Protein AF-A0A7S3DQT7-F1 (afdb_monomer_lite)

Secondary structure (DSSP, 8-state):
-HHHHHHHHHHHHHHHHHHHHHHHHHHHHHHHHHHHHHHHHHHHHHHHHHHHHHHHHHHHHHHHHHHHHSHHHHHHHHH-----SS--SS---HHHHHHHHHHHHHHHHHHHHHHHHHHHHHHHHHHHHHHHHHHHHHHHHHHHHHHHHHHHHHHHHHHHHHHHHHHHHHHHHHHHHHHHHHHHHHHHHHHHHHHHHHHHHHHHHHHHHHHHHHHHHHHHHHHHHHHHHHHHHT--HHHHHHHHHHHHHHHHHHHHHHHHHHHHHHHHHHHHHHHHHHHHHHHHHHHHHHHHHHHHHHHHHTTSSTTTHHHHHHHHHHHHHHHHHTT--

Foldseek 3Di:
DVVLVVVLVVLVVVLVVLVVVLVVLVVVLVVLVVQLVVLVVLLVVLVVQLVVLVVVLVVLVVVLVVLVPDPQNVCCVVVVDLPPDDDPPDDHGSVVVNVVSVVVNVVSVVSSVVSVVSSVVSVVSSVVSVVVSVVSVVVSVVSVVVSVVSVVVSVVSVVVVVVVVVVVVVVVVVVVVVVVVVVVVVVVVVVVVVVVVVVVVVVVVVVVVVVVVVVVVVVVVVVVVVVVVVVVVVPPVVVVVVVVVVVVVVVVVVVVVVVVVVVVVVVVVVVVVVVVVVVVVVVVVVVVVVVVVVVVVVVVVVVPPCVVVVVVVVVVVVVVVVVVVVPPD

Sequence (329 aa):
AAKAQANATKDRARSDEETKKEEELEQKVTSLVTKCKEASRQVKEGRQRVEKLAQGLDRAIEQIRLIESSSNYRNEVSSGTIPSGSGSKHGGSFVDKRATKVAEREALAEKLRQASADLKRAEEDKMRYQNSFEELNQVLRLQTELSSKMRKVADRSAHVAEELAEHAEEEREAADLRKTARQRAEANVQNRGTHKESLQTQFQESKRAVSEATALAEKSRKRANELEDELEQAKDFTRLTQIVEEREWGRKEAQSYYDYALAEKKQKDSKMLRQKALVDASDEVRDATSKKSSVDLNRIQRKKIPHQDAIDTYNDAVVESRRADEAKL

pLDDT: mean 83.46, std 15.58, range [39.78, 97.44]

Radius of gyration: 97.4 Å; chains: 1; bounding box: 135×35×302 Å

Structure (mmCIF, N/CA/C/O backbone):
data_AF-A0A7S3DQT7-F1
#
_entry.id   AF-A0A7S3DQT7-F1
#
loop_
_atom_site.group_PDB
_atom_site.id
_atom_site.type_symbol
_atom_site.label_atom_id
_atom_site.label_alt_id
_atom_site.label_comp_id
_atom_site.label_asym_id
_atom_site.label_entity_id
_atom_site.label_seq_id
_atom_site.pdbx_PDB_ins_code
_atom_site.Cartn_x
_atom_site.Cartn_y
_atom_site.Cartn_z
_atom_site.occupancy
_atom_site.B_iso_or_equiv
_atom_site.auth_seq_id
_atom_site.auth_comp_id
_atom_site.auth_asym_id
_atom_site.auth_atom_id
_atom_site.pdbx_PDB_model_num
ATOM 1 N N . ALA A 1 1 ? -15.464 -9.469 13.352 1.00 87.69 1 ALA A N 1
ATOM 2 C CA . ALA A 1 1 ? -14.017 -9.542 13.632 1.00 87.69 1 ALA A CA 1
ATOM 3 C C . ALA A 1 1 ? -13.257 -10.584 12.786 1.00 87.69 1 ALA A C 1
ATOM 5 O O . ALA A 1 1 ? -12.887 -10.273 11.662 1.00 87.69 1 ALA A O 1
ATOM 6 N N . ALA A 1 2 ? -13.049 -11.827 13.252 1.00 91.94 2 ALA A N 1
ATOM 7 C CA . ALA A 1 2 ? -12.005 -12.728 12.717 1.00 91.94 2 ALA A CA 1
ATOM 8 C C . ALA A 1 2 ? -12.058 -13.011 11.200 1.00 91.94 2 ALA A C 1
ATOM 10 O O . ALA A 1 2 ? -11.034 -12.977 10.522 1.00 91.94 2 ALA A O 1
ATOM 11 N N . LYS A 1 3 ? -13.251 -13.249 10.636 1.00 93.94 3 LYS A N 1
ATOM 12 C CA . LYS A 1 3 ? -13.410 -13.458 9.184 1.00 93.94 3 LYS A CA 1
ATOM 13 C C . LYS A 1 3 ? -13.055 -12.205 8.371 1.00 93.94 3 LYS A C 1
ATOM 15 O O . LYS A 1 3 ? -12.463 -12.331 7.305 1.00 93.94 3 LYS A O 1
ATOM 20 N N . ALA A 1 4 ? -13.402 -11.017 8.869 1.00 93.44 4 ALA A N 1
ATOM 21 C CA . ALA A 1 4 ? -13.073 -9.752 8.215 1.00 93.44 4 ALA A CA 1
ATOM 22 C C . ALA A 1 4 ? -11.560 -9.503 8.242 1.00 93.44 4 ALA A C 1
ATOM 24 O O . ALA A 1 4 ? -10.976 -9.199 7.209 1.00 93.44 4 ALA A O 1
ATOM 25 N N . GLN A 1 5 ? -10.908 -9.774 9.375 1.00 95.19 5 GLN A N 1
ATOM 26 C CA . GLN A 1 5 ? -9.452 -9.690 9.494 1.00 95.19 5 GLN A CA 1
ATOM 27 C C . GLN A 1 5 ? -8.730 -10.662 8.549 1.00 95.19 5 GLN A C 1
ATOM 29 O O . GLN A 1 5 ? -7.774 -10.280 7.883 1.00 95.19 5 GLN A O 1
ATOM 34 N N . ALA A 1 6 ? -9.221 -11.898 8.416 1.00 96.31 6 ALA A N 1
ATOM 35 C CA . ALA A 1 6 ? -8.676 -12.865 7.461 1.00 96.31 6 ALA A CA 1
ATOM 36 C C . ALA A 1 6 ? -8.866 -12.448 5.988 1.00 96.31 6 ALA A C 1
ATOM 38 O O . ALA A 1 6 ? -8.085 -12.851 5.128 1.00 96.31 6 ALA A O 1
ATOM 39 N N . ASN A 1 7 ? -9.905 -11.670 5.674 1.00 95.75 7 ASN A N 1
ATOM 40 C CA . ASN A 1 7 ? -10.080 -11.097 4.340 1.00 95.75 7 ASN A CA 1
ATOM 41 C C . ASN A 1 7 ? -9.135 -9.910 4.123 1.00 95.75 7 ASN A C 1
ATOM 43 O O . ASN A 1 7 ? -8.472 -9.861 3.094 1.00 95.75 7 ASN A O 1
ATOM 47 N N . ALA A 1 8 ? -8.997 -9.024 5.113 1.00 96.00 8 ALA A N 1
ATOM 48 C CA . ALA A 1 8 ? -8.070 -7.897 5.059 1.00 96.00 8 ALA A CA 1
ATOM 49 C C . ALA A 1 8 ? -6.621 -8.347 4.829 1.00 96.00 8 ALA A C 1
ATOM 51 O O . ALA A 1 8 ? -5.920 -7.778 3.997 1.00 96.00 8 ALA A O 1
ATOM 52 N N . THR A 1 9 ? -6.176 -9.415 5.499 1.00 96.62 9 THR A N 1
ATOM 53 C CA . THR A 1 9 ? -4.828 -9.966 5.287 1.00 96.62 9 THR A CA 1
ATOM 54 C C . THR A 1 9 ? -4.644 -10.549 3.886 1.00 96.62 9 THR A C 1
ATOM 56 O O . THR A 1 9 ? -3.593 -10.348 3.281 1.00 96.62 9 THR A O 1
ATOM 59 N N . LYS A 1 10 ? -5.661 -11.225 3.336 1.00 97.31 10 LYS A N 1
ATOM 60 C CA . LYS A 1 10 ? -5.634 -11.729 1.952 1.00 97.31 10 LYS A CA 1
ATOM 61 C C . LYS A 1 10 ? -5.601 -10.601 0.927 1.00 97.31 10 LYS A C 1
ATOM 63 O O . LYS A 1 10 ? -4.829 -10.680 -0.024 1.00 97.31 10 LYS A O 1
ATOM 68 N N . ASP A 1 11 ? -6.419 -9.570 1.107 1.00 96.69 11 ASP A N 1
ATOM 69 C CA . ASP A 1 11 ? -6.457 -8.426 0.193 1.00 96.69 11 ASP A CA 1
ATOM 70 C C . ASP A 1 11 ? -5.152 -7.629 0.249 1.00 96.69 11 ASP A C 1
ATOM 72 O O . ASP A 1 11 ? -4.639 -7.224 -0.792 1.00 96.69 11 ASP A O 1
ATOM 76 N N . ARG A 1 12 ? -4.552 -7.496 1.438 1.00 96.12 12 ARG A N 1
ATOM 77 C CA . ARG A 1 12 ? -3.218 -6.909 1.605 1.00 96.12 12 ARG A CA 1
ATOM 78 C C . ARG A 1 12 ? -2.145 -7.713 0.874 1.00 96.12 12 ARG A C 1
ATOM 80 O O . ARG A 1 12 ? -1.405 -7.139 0.088 1.00 96.12 12 ARG A O 1
ATOM 87 N N . ALA A 1 13 ? -2.122 -9.035 1.047 1.00 97.44 13 ALA A N 1
ATOM 88 C CA . ALA A 1 13 ? -1.176 -9.897 0.338 1.00 97.44 13 ALA A CA 1
ATOM 89 C C . ALA A 1 13 ? -1.315 -9.775 -1.191 1.00 97.44 13 ALA A C 1
ATOM 91 O O . ALA A 1 13 ? -0.314 -9.649 -1.890 1.00 97.44 13 ALA A O 1
ATOM 92 N N . ARG A 1 14 ? -2.550 -9.728 -1.712 1.00 96.12 14 ARG A N 1
ATOM 93 C CA . ARG A 1 14 ? -2.802 -9.483 -3.143 1.00 96.12 14 ARG A CA 1
ATOM 94 C C . ARG A 1 14 ? -2.320 -8.105 -3.588 1.00 96.12 14 ARG A C 1
ATOM 96 O O . ARG A 1 14 ? -1.708 -7.990 -4.642 1.00 96.12 14 ARG A O 1
ATOM 103 N N . SER A 1 15 ? -2.583 -7.063 -2.802 1.00 97.19 15 SER A N 1
ATOM 104 C CA . SER A 1 15 ? -2.094 -5.709 -3.082 1.00 97.19 15 SER A CA 1
ATOM 105 C C . SER A 1 15 ? -0.564 -5.663 -3.157 1.00 97.19 15 SER A C 1
ATOM 107 O O . SER A 1 15 ? -0.010 -5.035 -4.061 1.00 97.19 15 SER A O 1
ATOM 109 N N . ASP A 1 16 ? 0.120 -6.355 -2.248 1.00 96.62 16 ASP A N 1
ATOM 110 C CA . ASP A 1 16 ? 1.581 -6.442 -2.231 1.00 96.62 16 ASP A CA 1
ATOM 111 C C . ASP A 1 16 ? 2.113 -7.218 -3.448 1.00 96.62 16 ASP A C 1
ATOM 113 O O . ASP A 1 16 ? 3.102 -6.815 -4.057 1.00 96.62 16 ASP A O 1
ATOM 117 N N . GLU A 1 17 ? 1.449 -8.307 -3.849 1.00 97.38 17 GLU A N 1
ATOM 118 C CA . GLU A 1 17 ? 1.781 -9.053 -5.072 1.00 97.38 17 GLU A CA 1
ATOM 119 C C . GLU A 1 17 ? 1.631 -8.198 -6.337 1.00 97.38 17 GLU A C 1
ATOM 121 O O . GLU A 1 17 ? 2.527 -8.195 -7.182 1.00 97.38 17 GLU A O 1
ATOM 126 N N . GLU A 1 18 ? 0.533 -7.451 -6.475 1.00 96.69 18 GLU A N 1
ATOM 127 C CA . GLU A 1 18 ? 0.337 -6.565 -7.630 1.00 96.69 18 GLU A CA 1
ATOM 128 C C . GLU A 1 18 ? 1.341 -5.402 -7.644 1.00 96.69 18 GLU A C 1
ATOM 130 O O . GLU A 1 18 ? 1.832 -5.029 -8.711 1.00 96.69 18 GLU A O 1
ATOM 135 N N . THR A 1 19 ? 1.718 -4.885 -6.469 1.00 95.00 19 THR A N 1
ATOM 136 C CA . THR A 1 19 ? 2.756 -3.848 -6.339 1.00 95.00 19 THR A CA 1
ATOM 137 C C . THR A 1 19 ? 4.131 -4.381 -6.756 1.00 95.00 19 THR A C 1
ATOM 139 O O . THR A 1 19 ? 4.848 -3.713 -7.493 1.00 95.00 19 THR A O 1
ATOM 142 N N . LYS A 1 20 ? 4.483 -5.624 -6.406 1.00 97.00 20 LYS A N 1
ATOM 143 C CA . LYS A 1 20 ? 5.731 -6.249 -6.889 1.00 97.00 20 LYS A CA 1
ATOM 144 C C . LYS A 1 20 ? 5.762 -6.394 -8.412 1.00 97.00 20 LYS A C 1
ATOM 146 O O . LYS A 1 20 ? 6.783 -6.124 -9.036 1.00 97.00 20 LYS A O 1
ATOM 151 N N . LYS A 1 21 ? 4.643 -6.789 -9.031 1.00 97.06 21 LYS A N 1
ATOM 152 C CA . LYS A 1 21 ? 4.542 -6.867 -10.501 1.00 97.06 21 LYS A CA 1
ATOM 153 C C . LYS A 1 21 ? 4.715 -5.496 -11.157 1.00 97.06 21 LYS A C 1
ATOM 155 O O . LYS A 1 21 ? 5.334 -5.405 -12.215 1.00 97.06 21 LYS A O 1
ATOM 160 N N . GLU A 1 22 ? 4.169 -4.446 -10.541 1.00 96.50 22 GLU A N 1
ATOM 161 C CA . GLU A 1 22 ? 4.367 -3.056 -10.964 1.00 96.50 22 GLU A CA 1
ATOM 162 C C . GLU A 1 22 ? 5.859 -2.688 -10.938 1.00 96.50 22 GLU A C 1
ATOM 164 O O . GLU A 1 22 ? 6.403 -2.310 -11.974 1.00 96.50 22 GLU A O 1
ATOM 169 N N . GLU A 1 23 ? 6.551 -2.920 -9.820 1.00 96.75 23 GLU A N 1
ATOM 170 C CA . GLU A 1 23 ? 7.989 -2.645 -9.669 1.00 96.75 23 GLU A CA 1
ATOM 171 C C . GLU A 1 23 ? 8.853 -3.400 -10.697 1.00 96.75 23 GLU A C 1
ATOM 173 O O . GLU A 1 23 ? 9.768 -2.835 -11.304 1.00 96.75 23 GLU A O 1
ATOM 178 N N . GLU A 1 24 ? 8.560 -4.679 -10.950 1.00 97.12 24 GLU A N 1
ATOM 179 C CA . GLU A 1 24 ? 9.266 -5.467 -11.967 1.00 97.12 24 GLU A CA 1
ATOM 180 C C . GLU A 1 24 ? 9.081 -4.898 -13.384 1.00 97.12 24 GLU A C 1
ATOM 182 O O . GLU A 1 24 ? 10.016 -4.907 -14.197 1.00 97.12 24 GLU A O 1
ATOM 187 N N . LEU A 1 25 ? 7.878 -4.416 -13.710 1.00 96.62 25 LEU A N 1
ATOM 188 C CA . LEU A 1 25 ? 7.598 -3.773 -14.994 1.00 96.62 25 LEU A CA 1
ATOM 189 C C . LEU A 1 25 ? 8.297 -2.416 -15.102 1.00 96.62 25 LEU A C 1
ATOM 191 O O . LEU A 1 25 ? 8.886 -2.133 -16.147 1.00 96.62 25 LEU A O 1
ATOM 195 N N . GLU A 1 26 ? 8.313 -1.613 -14.039 1.00 96.31 26 GLU A N 1
ATOM 196 C CA . GLU A 1 26 ? 9.038 -0.337 -13.997 1.00 96.31 26 GLU A CA 1
ATOM 197 C C . GLU A 1 26 ? 10.535 -0.522 -14.262 1.00 96.31 26 GLU A C 1
ATOM 199 O O . GLU A 1 26 ? 11.130 0.219 -15.054 1.00 96.31 26 GLU A O 1
ATOM 204 N N . GLN A 1 27 ? 11.150 -1.549 -13.668 1.00 97.31 27 GLN A N 1
ATOM 205 C CA . GLN A 1 27 ? 12.555 -1.882 -13.914 1.00 97.31 27 GLN A CA 1
ATOM 206 C C . GLN A 1 27 ? 12.803 -2.257 -15.381 1.00 97.31 27 GLN A C 1
ATOM 208 O O . GLN A 1 27 ? 13.766 -1.780 -15.995 1.00 97.31 27 GLN A O 1
ATOM 213 N N . LYS A 1 28 ? 11.921 -3.070 -15.980 1.00 96.62 28 LYS A N 1
ATOM 214 C CA . LYS A 1 28 ? 12.009 -3.453 -17.401 1.00 96.62 28 LYS A CA 1
ATOM 215 C C . LYS A 1 28 ? 11.859 -2.244 -18.323 1.00 96.62 28 LYS A C 1
ATOM 217 O O . LYS A 1 28 ? 12.666 -2.075 -19.238 1.00 96.62 28 LYS A O 1
ATOM 222 N N . VAL A 1 29 ? 10.876 -1.382 -18.064 1.00 96.81 29 VAL A N 1
ATOM 223 C CA . VAL A 1 29 ? 10.649 -0.143 -18.822 1.00 96.81 29 VAL A CA 1
ATOM 224 C C . VAL A 1 29 ? 11.863 0.779 -18.710 1.00 96.81 29 VAL A C 1
ATOM 226 O O . VAL A 1 29 ? 12.368 1.258 -19.725 1.00 96.81 29 VAL A O 1
ATOM 229 N N . THR A 1 30 ? 12.409 0.951 -17.506 1.00 96.00 30 THR A N 1
ATOM 230 C CA . THR A 1 30 ? 13.613 1.762 -17.270 1.00 96.00 30 THR A CA 1
ATOM 231 C C . THR A 1 30 ? 14.818 1.219 -18.043 1.00 96.00 30 THR A C 1
ATOM 233 O O . THR A 1 30 ? 15.527 1.987 -18.696 1.00 96.00 30 THR A O 1
ATOM 236 N N . SER A 1 31 ? 15.015 -0.104 -18.053 1.00 97.19 31 SER A N 1
ATOM 237 C CA . SER A 1 31 ? 16.065 -0.761 -18.844 1.00 97.19 31 SER A CA 1
ATOM 238 C C . SER A 1 31 ? 15.889 -0.560 -20.355 1.00 97.19 31 SER A C 1
ATOM 240 O O . SER A 1 31 ? 16.865 -0.399 -21.086 1.00 97.19 31 SER A O 1
ATOM 242 N N . LEU A 1 32 ? 14.654 -0.542 -20.859 1.00 96.19 32 LEU A N 1
ATOM 243 C CA . LEU A 1 32 ? 14.401 -0.265 -22.275 1.00 96.19 32 LEU A CA 1
ATOM 244 C C . LEU A 1 32 ? 14.648 1.198 -22.635 1.00 96.19 32 LEU A C 1
ATOM 246 O O . LEU A 1 32 ? 15.195 1.476 -23.702 1.00 96.19 32 LEU A O 1
ATOM 250 N N . VAL A 1 33 ? 14.322 2.134 -21.741 1.00 95.81 33 VAL A N 1
ATOM 251 C CA . VAL A 1 33 ? 14.631 3.557 -21.935 1.00 95.81 33 VAL A CA 1
ATOM 252 C C . VAL A 1 33 ? 16.138 3.778 -22.042 1.00 95.81 33 VAL A C 1
ATOM 254 O O . VAL A 1 33 ? 16.578 4.525 -22.919 1.00 95.81 33 VAL A O 1
ATOM 257 N N . THR A 1 34 ? 16.946 3.138 -21.190 1.00 97.00 34 THR A N 1
ATOM 258 C CA . THR A 1 34 ? 18.410 3.266 -21.266 1.00 97.00 34 THR A CA 1
ATOM 259 C C . THR A 1 34 ? 18.951 2.689 -22.573 1.00 97.00 34 THR A C 1
ATOM 261 O O . THR A 1 34 ? 19.668 3.393 -23.284 1.00 97.00 34 THR A O 1
ATOM 264 N N . LYS A 1 35 ? 18.512 1.487 -22.970 1.00 95.94 35 LYS A N 1
ATOM 265 C CA . LYS A 1 35 ? 18.884 0.871 -24.258 1.00 95.94 35 LYS A CA 1
ATOM 266 C C . LYS A 1 35 ? 18.473 1.718 -25.463 1.00 95.94 35 LYS A C 1
ATOM 268 O O . LYS A 1 35 ? 19.251 1.890 -26.396 1.00 95.94 35 LYS A O 1
ATOM 273 N N . CYS A 1 36 ? 17.280 2.309 -25.439 1.00 95.06 36 CYS A N 1
ATOM 274 C CA . CYS A 1 36 ? 16.801 3.192 -26.502 1.00 95.06 36 CYS A CA 1
ATOM 275 C C . CYS A 1 36 ? 17.643 4.478 -26.607 1.00 95.06 36 CYS A C 1
ATOM 277 O O . CYS A 1 36 ? 17.960 4.930 -27.714 1.00 95.06 36 CYS A O 1
ATOM 279 N N . LYS A 1 37 ? 18.062 5.054 -25.470 1.00 95.88 37 LYS A N 1
ATOM 280 C CA . LYS A 1 37 ? 18.987 6.201 -25.438 1.00 95.88 37 LYS A CA 1
ATOM 281 C C . LYS A 1 37 ? 20.358 5.835 -26.008 1.00 95.88 37 LYS A C 1
ATOM 283 O O . LYS A 1 37 ? 20.900 6.597 -26.808 1.00 95.88 37 LYS A O 1
ATOM 288 N N . GLU A 1 38 ? 20.895 4.676 -25.639 1.00 95.75 38 GLU A N 1
ATOM 289 C CA . GLU A 1 38 ? 22.170 4.169 -26.159 1.00 95.75 38 GLU A CA 1
ATOM 290 C C . GLU A 1 38 ? 22.112 3.919 -27.670 1.00 95.75 38 GLU A C 1
ATOM 292 O O . GLU A 1 38 ? 22.953 4.443 -28.402 1.00 95.75 38 GLU A O 1
ATOM 297 N N . ALA A 1 39 ? 21.081 3.221 -28.157 1.00 95.75 39 ALA A N 1
ATOM 298 C CA . ALA A 1 39 ? 20.864 2.990 -29.585 1.00 95.75 39 ALA A CA 1
ATOM 299 C C . ALA A 1 39 ? 20.686 4.313 -30.349 1.00 95.75 39 ALA A C 1
ATOM 301 O O . ALA A 1 39 ? 21.274 4.518 -31.407 1.00 95.75 39 ALA A O 1
ATOM 302 N N . SER A 1 40 ? 19.958 5.281 -29.781 1.00 96.06 40 SER A N 1
ATOM 303 C CA . SER A 1 40 ? 19.820 6.620 -30.373 1.00 96.06 40 SER A CA 1
ATOM 304 C C . SER A 1 40 ? 21.158 7.359 -30.481 1.00 96.06 40 SER A C 1
ATOM 306 O O . SER A 1 40 ? 21.398 8.049 -31.476 1.00 96.06 40 SER A O 1
ATOM 308 N N . ARG A 1 41 ? 22.050 7.205 -29.491 1.00 96.88 41 ARG A N 1
ATOM 309 C CA . ARG A 1 41 ? 23.416 7.744 -29.554 1.00 96.88 41 ARG A CA 1
ATOM 310 C C . ARG A 1 41 ? 24.221 7.061 -30.661 1.00 96.88 41 ARG A C 1
ATOM 312 O O . ARG A 1 41 ? 24.821 7.764 -31.470 1.00 96.88 41 ARG A O 1
ATOM 319 N N . GLN A 1 42 ? 24.171 5.731 -30.745 1.00 96.00 42 GLN A N 1
ATOM 320 C CA . GLN A 1 42 ? 24.854 4.959 -31.789 1.00 96.00 42 GLN A CA 1
ATOM 321 C C . GLN A 1 42 ? 24.372 5.329 -33.197 1.00 96.00 42 GLN A C 1
ATOM 323 O O . GLN A 1 42 ? 25.196 5.508 -34.087 1.00 96.00 42 GLN A O 1
ATOM 328 N N . VAL A 1 43 ? 23.067 5.536 -33.401 1.00 97.31 43 VAL A N 1
ATOM 329 C CA . VAL A 1 43 ? 22.521 6.021 -34.680 1.00 97.31 43 VAL A CA 1
ATOM 330 C C . VAL A 1 43 ? 23.089 7.398 -35.031 1.00 97.31 43 VAL A C 1
ATOM 332 O O . VAL A 1 43 ? 23.496 7.629 -36.168 1.00 97.31 43 VAL A O 1
ATOM 335 N N . LYS A 1 44 ? 23.160 8.324 -34.067 1.00 97.38 44 LYS A N 1
ATOM 336 C CA . LYS A 1 44 ? 23.720 9.665 -34.299 1.00 97.38 44 LYS A CA 1
ATOM 337 C C . LYS A 1 44 ? 25.204 9.605 -34.676 1.00 97.38 44 LYS A C 1
ATOM 339 O O . LYS A 1 44 ? 25.610 10.241 -35.646 1.00 97.38 44 LYS A O 1
ATOM 344 N N . GLU A 1 45 ? 25.996 8.837 -33.934 1.00 96.12 45 GLU A N 1
ATOM 345 C CA . GLU A 1 45 ? 27.426 8.633 -34.201 1.00 96.12 45 GLU A CA 1
ATOM 346 C C . GLU A 1 45 ? 27.655 7.916 -35.541 1.00 96.12 45 GLU A C 1
ATOM 348 O O . GLU A 1 45 ? 28.507 8.328 -36.331 1.00 96.12 45 GLU A O 1
ATOM 353 N N . GLY A 1 46 ? 26.846 6.897 -35.841 1.00 96.38 46 GLY A N 1
ATOM 354 C CA . GLY A 1 46 ? 26.861 6.153 -37.098 1.00 96.38 46 GLY A CA 1
ATOM 355 C C . GLY A 1 46 ? 26.565 7.044 -38.302 1.00 96.38 46 GLY A C 1
ATOM 356 O O . GLY A 1 46 ? 27.336 7.039 -39.258 1.00 96.38 46 GLY A O 1
ATOM 357 N N . ARG A 1 47 ? 25.525 7.888 -38.230 1.00 97.00 47 ARG A N 1
ATOM 358 C CA . ARG A 1 47 ? 25.194 8.866 -39.285 1.00 97.00 47 ARG A CA 1
ATOM 359 C C . ARG A 1 47 ? 26.345 9.828 -39.552 1.00 97.00 47 ARG A C 1
ATOM 361 O O . ARG A 1 47 ? 26.747 9.986 -40.699 1.00 97.00 47 ARG A O 1
ATOM 368 N N . GLN A 1 48 ? 26.932 10.401 -38.499 1.00 97.06 48 GLN A N 1
ATOM 369 C CA . GLN A 1 48 ? 28.090 11.293 -38.635 1.00 97.06 48 GLN A CA 1
ATOM 370 C C . GLN A 1 48 ? 29.307 10.581 -39.241 1.00 97.06 48 GLN A C 1
ATOM 372 O O . GLN A 1 48 ? 30.056 11.176 -40.014 1.00 97.06 48 GLN A O 1
ATOM 377 N N . ARG A 1 49 ? 29.535 9.310 -38.890 1.00 95.88 49 ARG A N 1
ATOM 378 C CA . ARG A 1 49 ? 30.637 8.510 -39.437 1.00 95.88 49 ARG A CA 1
ATOM 379 C C . ARG A 1 49 ? 30.426 8.191 -40.915 1.00 95.88 49 ARG A C 1
ATOM 381 O O . ARG A 1 49 ? 31.366 8.349 -41.690 1.00 95.88 49 ARG A O 1
ATOM 388 N N . VAL A 1 50 ? 29.220 7.771 -41.296 1.00 97.31 50 VAL A N 1
ATOM 389 C CA . VAL A 1 50 ? 28.832 7.512 -42.691 1.00 97.31 50 VAL A CA 1
ATOM 390 C C . VAL A 1 50 ? 28.982 8.783 -43.524 1.00 97.31 50 VAL A C 1
ATOM 392 O O . VAL A 1 50 ? 29.635 8.744 -44.560 1.00 97.31 50 VAL A O 1
ATOM 395 N N . GLU A 1 51 ? 28.485 9.922 -43.039 1.00 97.19 51 GLU A N 1
ATOM 396 C CA . GLU A 1 51 ? 28.604 11.214 -43.724 1.00 97.19 51 GLU A CA 1
ATOM 397 C C . GLU A 1 51 ? 30.071 11.625 -43.938 1.00 97.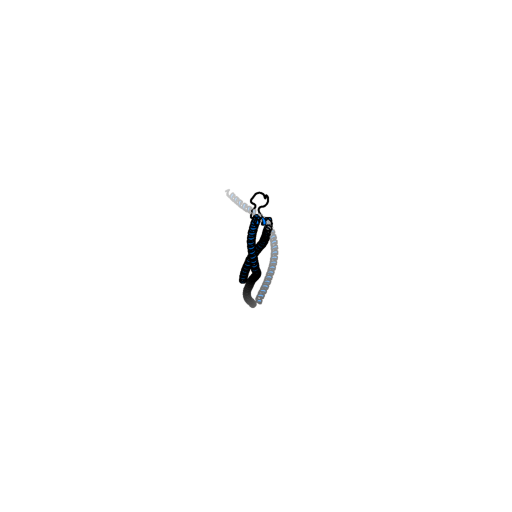19 51 GLU A C 1
ATOM 399 O O . GLU A 1 51 ? 30.465 11.973 -45.050 1.00 97.19 51 GLU A O 1
ATOM 404 N N . LYS A 1 52 ? 30.919 11.515 -42.904 1.00 96.81 52 LYS A N 1
ATOM 405 C CA . LYS A 1 52 ? 32.360 11.808 -43.019 1.00 96.81 52 LYS A CA 1
ATOM 406 C C . LYS A 1 52 ? 33.066 10.893 -44.021 1.00 96.81 52 LYS A C 1
ATOM 408 O O . LYS A 1 52 ? 33.923 11.361 -44.769 1.00 96.81 52 LYS A O 1
ATOM 413 N N . LEU A 1 53 ? 32.740 9.599 -44.023 1.00 96.19 53 LEU A N 1
ATOM 414 C CA . LEU A 1 53 ? 33.320 8.631 -44.956 1.00 96.19 53 LEU A CA 1
ATOM 415 C C . LEU A 1 53 ? 32.846 8.876 -46.392 1.00 96.19 53 LEU A C 1
ATOM 417 O O . LEU A 1 53 ? 33.669 8.805 -47.298 1.00 96.19 53 LEU A O 1
ATOM 421 N N . ALA A 1 54 ? 31.571 9.220 -46.589 1.00 96.31 54 ALA A N 1
ATOM 422 C CA . ALA A 1 54 ? 31.020 9.583 -47.892 1.00 96.31 54 ALA A CA 1
ATOM 423 C C . ALA A 1 54 ? 31.702 10.841 -48.453 1.00 96.31 54 ALA A C 1
ATOM 425 O O . ALA A 1 54 ? 32.243 10.801 -49.552 1.00 96.31 54 ALA A O 1
ATOM 426 N N . GLN A 1 55 ? 31.825 11.907 -47.653 1.00 96.81 55 GLN A N 1
ATOM 427 C CA . GLN A 1 55 ? 32.568 13.111 -48.051 1.00 96.81 55 GLN A CA 1
ATOM 428 C C . GLN A 1 55 ? 34.042 12.812 -48.373 1.00 96.81 55 GLN A C 1
ATOM 430 O O . GLN A 1 55 ? 34.614 13.401 -49.289 1.00 96.81 55 GLN A O 1
ATOM 435 N N . GLY A 1 56 ? 34.685 11.920 -47.611 1.00 95.44 56 GLY A N 1
ATOM 436 C CA . GLY A 1 56 ? 36.052 11.472 -47.887 1.00 95.44 56 GLY A CA 1
ATOM 437 C C . GLY A 1 56 ? 36.161 10.710 -49.209 1.00 95.44 56 GLY A C 1
ATOM 438 O O . GLY A 1 56 ? 37.091 10.950 -49.979 1.00 95.44 56 GLY A O 1
ATOM 439 N N . LEU A 1 57 ? 35.193 9.835 -49.488 1.00 95.94 57 LEU A N 1
ATOM 440 C CA . LEU A 1 57 ? 35.106 9.070 -50.727 1.00 95.94 57 LEU A CA 1
ATOM 441 C C . LEU A 1 57 ? 34.915 9.994 -51.937 1.00 95.94 57 LEU A C 1
ATOM 443 O O . LEU A 1 57 ? 35.660 9.866 -52.906 1.00 95.94 57 LEU A O 1
ATOM 447 N N . ASP A 1 58 ? 34.005 10.967 -51.849 1.00 96.12 58 ASP A N 1
ATOM 448 C CA . ASP A 1 58 ? 33.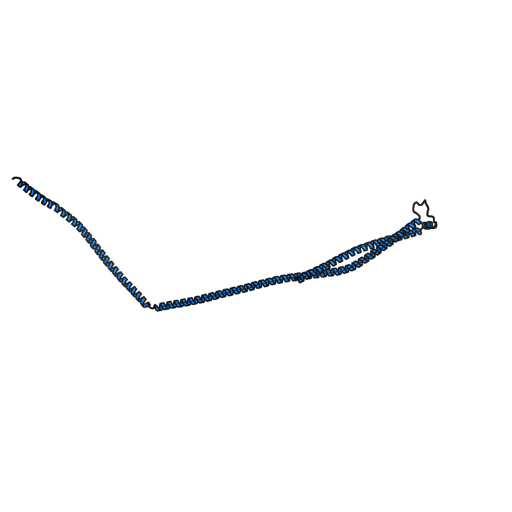764 11.956 -52.907 1.00 96.12 58 ASP A CA 1
ATOM 449 C C . ASP A 1 58 ? 35.023 12.782 -53.200 1.00 96.12 58 ASP A C 1
ATOM 451 O O . ASP A 1 58 ? 35.402 12.970 -54.356 1.00 96.12 58 ASP A O 1
ATOM 455 N N . ARG A 1 59 ? 35.751 13.209 -52.157 1.00 96.06 59 ARG A N 1
ATOM 456 C CA . ARG A 1 59 ? 37.040 13.907 -52.321 1.00 96.06 59 ARG A CA 1
ATOM 457 C C . ARG A 1 59 ? 38.090 13.033 -53.003 1.00 96.06 59 ARG A C 1
ATOM 459 O O . ARG A 1 59 ? 38.832 13.540 -53.841 1.00 96.06 59 ARG A O 1
ATOM 466 N N . ALA A 1 60 ? 38.178 11.749 -52.652 1.00 94.75 60 ALA A N 1
ATOM 467 C CA . ALA A 1 60 ? 39.107 10.822 -53.296 1.00 94.75 60 ALA A CA 1
ATOM 468 C C . ALA A 1 60 ? 38.745 10.607 -54.776 1.00 94.75 60 ALA A C 1
ATOM 470 O O . ALA A 1 60 ? 39.636 10.616 -55.623 1.00 94.75 60 ALA A O 1
ATOM 471 N N . ILE A 1 61 ? 37.452 10.488 -55.098 1.00 95.25 61 ILE A N 1
ATOM 472 C CA . ILE A 1 61 ? 36.948 10.389 -56.477 1.00 95.25 61 ILE A CA 1
ATOM 473 C C . ILE A 1 61 ? 37.311 11.643 -57.280 1.00 95.25 61 ILE A C 1
ATOM 475 O O . ILE A 1 61 ? 37.882 11.524 -58.365 1.00 95.25 61 ILE A O 1
ATOM 479 N N . GLU A 1 62 ? 37.060 12.837 -56.742 1.00 96.19 62 GLU A N 1
ATOM 480 C CA . GLU A 1 62 ? 37.412 14.089 -57.421 1.00 96.19 62 GLU A CA 1
ATOM 481 C C . GLU A 1 62 ? 38.929 14.249 -57.594 1.00 96.19 62 GLU A C 1
ATOM 483 O O . GLU A 1 62 ? 39.393 14.668 -58.651 1.00 96.19 62 GLU A O 1
ATOM 488 N N . GLN A 1 63 ? 39.741 13.844 -56.613 1.00 94.19 63 GLN A N 1
ATOM 489 C CA . GLN A 1 63 ? 41.201 13.849 -56.755 1.00 94.19 63 GLN A CA 1
ATOM 490 C C . GLN A 1 63 ? 41.690 12.880 -57.838 1.00 94.19 63 GLN A C 1
ATOM 492 O O . GLN A 1 63 ? 42.585 13.241 -58.603 1.00 94.19 63 GLN A O 1
ATOM 497 N N . ILE A 1 64 ? 41.102 11.682 -57.941 1.00 93.69 64 ILE A N 1
ATOM 498 C CA . ILE A 1 64 ? 41.386 10.743 -59.038 1.00 93.69 64 ILE A CA 1
ATOM 499 C C . ILE A 1 64 ? 41.046 11.401 -60.376 1.00 93.69 64 ILE A C 1
ATOM 501 O O . ILE A 1 64 ? 41.891 11.421 -61.268 1.00 93.69 64 ILE A O 1
ATOM 505 N N . ARG A 1 65 ? 39.860 12.008 -60.491 1.00 95.00 65 ARG A N 1
ATOM 506 C CA . ARG A 1 65 ? 39.409 12.696 -61.707 1.00 95.00 65 ARG A CA 1
ATOM 507 C C . ARG A 1 65 ? 40.339 13.847 -62.098 1.00 95.00 65 ARG A C 1
ATOM 509 O O . ARG A 1 65 ? 40.684 13.986 -63.270 1.00 95.00 65 ARG A O 1
ATOM 516 N N . LEU A 1 66 ? 40.782 14.653 -61.132 1.00 93.88 66 LEU A N 1
ATOM 517 C CA . LEU A 1 66 ? 41.745 15.734 -61.355 1.00 93.88 66 LEU A CA 1
ATOM 518 C C . LEU A 1 66 ? 43.089 15.193 -61.858 1.00 93.88 66 LEU A C 1
ATOM 520 O O . LEU A 1 66 ? 43.618 15.724 -62.835 1.00 93.88 66 LEU A O 1
ATOM 524 N N . ILE A 1 67 ? 43.606 14.113 -61.258 1.00 90.69 67 ILE A N 1
ATOM 525 C CA . ILE A 1 67 ? 44.835 13.448 -61.720 1.00 90.69 67 ILE A CA 1
ATOM 526 C C . ILE A 1 67 ? 44.650 12.935 -63.153 1.00 90.69 67 ILE A C 1
ATOM 528 O O . ILE A 1 67 ? 45.454 13.280 -64.016 1.00 90.69 67 ILE A O 1
ATOM 532 N N . GLU A 1 68 ? 43.574 12.197 -63.430 1.00 90.44 68 GLU A N 1
ATOM 533 C CA . GLU A 1 68 ? 43.265 11.625 -64.750 1.00 90.44 68 GLU A CA 1
ATOM 534 C C . GLU A 1 68 ? 43.084 12.696 -65.838 1.00 90.44 68 GLU A C 1
ATOM 536 O O . GLU A 1 68 ? 43.502 12.524 -66.985 1.00 90.44 68 GLU A O 1
ATOM 541 N N . SER A 1 69 ? 42.506 13.843 -65.475 1.00 90.12 69 SER A N 1
ATOM 542 C CA . SER A 1 69 ? 42.330 14.982 -66.377 1.00 90.12 69 SER A CA 1
ATOM 543 C C . SER A 1 69 ? 43.611 15.788 -66.614 1.00 90.12 69 SER A C 1
ATOM 545 O O . SER A 1 69 ? 43.661 16.549 -67.582 1.00 90.12 69 SER A O 1
ATOM 547 N N . SER A 1 70 ? 44.655 15.624 -65.798 1.00 91.25 70 SER A N 1
ATOM 548 C CA . SER A 1 70 ? 45.904 16.371 -65.958 1.00 91.25 70 SER A CA 1
ATOM 549 C C . SER A 1 70 ? 46.674 15.929 -67.208 1.00 91.25 70 SER A C 1
ATOM 551 O O . SER A 1 70 ? 46.733 14.745 -67.543 1.00 91.25 70 SER A O 1
ATOM 553 N N . SER A 1 71 ? 47.295 16.880 -67.909 1.00 84.44 71 SER A N 1
ATOM 554 C CA . SER A 1 71 ? 48.144 16.588 -69.074 1.00 84.44 71 SER A CA 1
ATOM 555 C C . SER A 1 71 ? 49.341 15.709 -68.704 1.00 84.44 71 SER A C 1
ATOM 557 O O . SER A 1 71 ? 49.698 14.817 -69.467 1.00 84.44 71 SER A O 1
ATOM 559 N N . ASN A 1 72 ? 49.911 15.908 -67.511 1.00 83.88 72 ASN A N 1
ATOM 560 C CA . ASN A 1 72 ? 51.049 15.134 -67.010 1.00 83.88 72 ASN A CA 1
ATOM 561 C C . ASN A 1 72 ? 50.711 13.647 -66.864 1.00 83.88 72 ASN A C 1
ATOM 563 O O . ASN A 1 72 ? 51.462 12.808 -67.348 1.00 83.88 72 ASN A O 1
ATOM 567 N N . TYR A 1 73 ? 49.557 13.317 -66.275 1.00 85.38 73 TYR A N 1
ATOM 568 C CA . TYR A 1 73 ? 49.104 11.930 -66.179 1.00 85.38 73 TYR A CA 1
ATOM 569 C C . TYR A 1 73 ? 48.869 11.307 -67.561 1.00 85.38 73 TYR A C 1
ATOM 571 O O . TYR A 1 73 ? 49.338 10.203 -67.822 1.00 85.38 73 TYR A O 1
ATOM 579 N N . ARG A 1 74 ? 48.189 12.017 -68.475 1.00 85.00 74 ARG A N 1
ATOM 580 C CA . ARG A 1 74 ? 47.925 11.499 -69.830 1.00 85.00 74 ARG A CA 1
ATOM 581 C C . ARG A 1 74 ? 49.212 11.238 -70.608 1.00 85.00 74 ARG A C 1
ATOM 583 O O . ARG A 1 74 ? 49.312 10.200 -71.252 1.00 85.00 74 ARG A O 1
ATOM 590 N N . ASN A 1 75 ? 50.188 12.138 -70.502 1.00 83.19 75 ASN A N 1
ATOM 591 C CA . ASN A 1 75 ? 51.488 11.999 -71.152 1.00 83.19 75 ASN A CA 1
ATOM 592 C C . ASN A 1 75 ? 52.307 10.840 -70.559 1.00 83.19 75 ASN A C 1
ATOM 594 O O . ASN A 1 75 ? 52.898 10.079 -71.322 1.00 83.19 75 ASN A O 1
ATOM 598 N N . GLU A 1 76 ? 52.326 10.670 -69.229 1.00 82.50 76 GLU A N 1
ATOM 599 C CA . GLU A 1 76 ? 52.987 9.531 -68.561 1.00 82.50 76 GLU A CA 1
ATOM 600 C C . GLU A 1 76 ? 52.362 8.189 -68.981 1.00 82.50 76 GLU A C 1
ATOM 602 O O . GLU A 1 76 ? 53.079 7.231 -69.256 1.00 82.50 76 GLU A O 1
ATOM 607 N N . VAL A 1 77 ? 51.032 8.127 -69.107 1.00 83.69 77 VAL A N 1
ATOM 608 C CA . VAL A 1 77 ? 50.325 6.920 -69.567 1.00 83.69 77 VAL A CA 1
ATOM 609 C C . VAL A 1 77 ? 50.581 6.637 -71.051 1.00 83.69 77 VAL A C 1
ATOM 611 O O . VAL A 1 77 ? 50.808 5.485 -71.414 1.00 83.69 77 VAL A O 1
ATOM 614 N N . SER A 1 78 ? 50.562 7.654 -71.921 1.00 80.62 78 SER A N 1
ATOM 615 C CA . SER A 1 78 ? 50.722 7.470 -73.373 1.00 80.62 78 SER A CA 1
ATOM 616 C C . SER A 1 78 ? 52.159 7.191 -73.809 1.00 80.62 78 SER A C 1
ATOM 618 O O . SER A 1 78 ? 52.372 6.538 -74.824 1.00 80.62 78 SER A O 1
ATOM 620 N N . SER A 1 79 ? 53.146 7.719 -73.080 1.00 72.31 79 SER A N 1
ATOM 621 C CA . SER A 1 79 ? 54.565 7.543 -73.412 1.00 72.31 79 SER A CA 1
ATOM 622 C C . SER A 1 79 ? 55.140 6.213 -72.920 1.00 72.31 79 SER A C 1
ATOM 624 O O . SER A 1 79 ? 56.193 5.804 -73.398 1.00 72.31 79 SER A O 1
ATOM 626 N N . GLY A 1 80 ? 54.472 5.522 -71.986 1.00 62.75 80 GLY A N 1
ATOM 627 C CA . GLY A 1 80 ? 54.946 4.260 -71.398 1.00 62.75 80 GLY A CA 1
ATOM 628 C C . GLY A 1 80 ? 56.239 4.392 -70.578 1.00 62.75 80 GLY A C 1
ATOM 629 O O . GLY A 1 80 ? 56.654 3.444 -69.912 1.00 62.75 80 GLY A O 1
ATOM 630 N N . THR A 1 81 ? 56.874 5.564 -70.591 1.00 56.19 81 THR A N 1
ATOM 631 C CA . THR A 1 81 ? 58.064 5.899 -69.823 1.00 56.19 81 THR A CA 1
ATOM 632 C C . THR A 1 81 ? 57.647 6.318 -68.421 1.00 56.19 81 THR A C 1
ATOM 634 O O . THR A 1 81 ? 57.373 7.484 -68.140 1.00 56.19 81 THR A O 1
ATOM 637 N N . ILE A 1 82 ? 57.648 5.351 -67.504 1.00 55.62 82 ILE A N 1
ATOM 638 C CA . ILE A 1 82 ? 57.766 5.655 -66.077 1.00 55.62 82 ILE A CA 1
ATOM 639 C C . ILE A 1 82 ? 59.067 6.462 -65.928 1.00 55.62 82 ILE A C 1
ATOM 641 O O . ILE A 1 82 ? 60.095 5.998 -66.432 1.00 55.62 82 ILE A O 1
ATOM 645 N N . PRO A 1 83 ? 59.070 7.655 -65.303 1.00 53.56 83 PRO A N 1
ATOM 646 C CA . PRO A 1 83 ? 60.286 8.443 -65.150 1.00 53.56 83 PRO A CA 1
ATOM 647 C C . PRO A 1 83 ? 61.280 7.672 -64.273 1.00 53.56 83 PRO A C 1
ATOM 649 O O . PRO A 1 83 ? 61.252 7.741 -63.045 1.00 53.56 83 PRO A O 1
ATOM 652 N N . SER A 1 84 ? 62.152 6.888 -64.905 1.00 45.25 84 SER A N 1
ATOM 653 C CA . SER A 1 84 ? 63.216 6.164 -64.231 1.00 45.25 84 SER A CA 1
ATOM 654 C C . SER A 1 84 ? 64.350 7.136 -63.940 1.00 45.25 84 SER A C 1
ATOM 656 O O . SER A 1 84 ? 65.267 7.305 -64.736 1.00 45.25 84 SER A O 1
ATOM 658 N N . GLY A 1 85 ? 64.284 7.735 -62.755 1.00 50.00 85 GLY A N 1
ATOM 659 C CA . GLY A 1 85 ? 65.463 8.188 -62.032 1.00 50.00 85 GLY A CA 1
ATOM 660 C C . GLY A 1 85 ? 65.909 9.631 -62.270 1.00 50.00 85 GLY A C 1
ATOM 661 O O . GLY A 1 85 ? 66.046 10.114 -63.385 1.00 50.00 85 GLY A O 1
ATOM 662 N N . SER A 1 86 ? 66.265 10.257 -61.145 1.00 42.12 86 SER A N 1
ATOM 663 C CA . SER A 1 86 ? 67.218 11.367 -61.043 1.00 42.12 86 SER A CA 1
ATOM 664 C C . SER A 1 86 ? 66.753 12.732 -61.569 1.00 42.12 86 SER A C 1
ATOM 666 O O . SER A 1 86 ? 67.223 13.220 -62.591 1.00 42.12 86 SER A O 1
ATOM 668 N N . GLY A 1 87 ? 65.880 13.414 -60.815 1.00 43.69 87 GLY A N 1
ATOM 669 C CA . GLY A 1 87 ? 65.714 14.863 -61.003 1.00 43.69 87 GLY A CA 1
ATOM 670 C C . GLY A 1 87 ? 64.552 15.537 -60.275 1.00 43.69 87 GLY A C 1
ATOM 671 O O . GLY A 1 87 ? 64.660 16.711 -59.931 1.00 43.69 87 GLY A O 1
ATOM 672 N N . SER A 1 88 ? 63.455 14.834 -59.981 1.00 45.28 88 SER A N 1
ATOM 673 C CA . SER A 1 88 ? 62.312 15.471 -59.313 1.00 45.28 88 SER A CA 1
ATOM 674 C C . SER A 1 88 ? 62.483 15.443 -57.796 1.00 45.28 88 SER A C 1
ATOM 676 O O . SER A 1 88 ? 62.130 14.475 -57.125 1.00 45.28 88 SER A O 1
ATOM 678 N N . LYS A 1 89 ? 63.034 16.526 -57.238 1.00 50.12 89 LYS A N 1
ATOM 679 C CA . LYS A 1 89 ? 63.136 16.726 -55.784 1.00 50.12 89 LYS A CA 1
ATOM 680 C C . LYS A 1 89 ? 61.779 16.838 -55.080 1.00 50.12 89 LYS A C 1
ATOM 682 O O . LYS A 1 89 ? 61.758 16.753 -53.860 1.00 50.12 89 LYS A O 1
ATOM 687 N N . HIS A 1 90 ? 60.655 16.955 -55.794 1.00 49.06 90 HIS A N 1
ATOM 688 C CA . HIS A 1 90 ? 59.331 17.019 -55.174 1.00 49.06 90 HIS A CA 1
ATOM 689 C C . HIS A 1 90 ? 58.244 16.372 -56.049 1.00 49.06 90 HIS A C 1
ATOM 691 O O . HIS A 1 90 ? 57.736 16.973 -56.990 1.00 49.06 90 HIS A O 1
ATOM 697 N N . GLY A 1 91 ? 57.829 15.159 -55.670 1.00 56.12 91 GLY A N 1
ATOM 698 C CA . GLY A 1 91 ? 56.588 14.522 -56.121 1.00 56.12 91 GLY A CA 1
ATOM 699 C C . GLY A 1 91 ? 56.799 13.359 -57.091 1.00 56.12 91 GLY A C 1
ATOM 700 O O . GLY A 1 91 ? 57.240 13.568 -58.215 1.00 56.12 91 GLY A O 1
ATOM 701 N N . GLY A 1 92 ? 56.429 12.146 -56.660 1.00 66.06 92 GLY A N 1
ATOM 702 C CA . GLY A 1 92 ? 56.425 10.938 -57.499 1.00 66.06 92 GLY A CA 1
ATOM 703 C C . GLY A 1 92 ? 55.494 11.025 -58.720 1.00 66.06 92 GLY A C 1
ATOM 704 O O . GLY A 1 92 ? 54.744 12.002 -58.862 1.00 66.06 92 GLY A O 1
ATOM 705 N N . SER A 1 93 ? 55.550 9.995 -59.578 1.00 81.38 93 SER A N 1
ATOM 706 C CA . SER A 1 93 ? 54.773 9.884 -60.827 1.00 81.38 93 SER A CA 1
ATOM 707 C C . SER A 1 93 ? 53.274 10.100 -60.590 1.00 81.38 93 SER A C 1
ATOM 709 O O . SER A 1 93 ? 52.718 9.732 -59.549 1.00 81.38 93 SER A O 1
ATOM 711 N N . PHE A 1 94 ? 52.598 10.721 -61.560 1.00 82.56 94 PHE A N 1
ATOM 712 C CA . PHE A 1 94 ? 51.146 10.888 -61.524 1.00 82.56 94 PHE A CA 1
ATOM 713 C C . PHE A 1 94 ? 50.414 9.540 -61.614 1.00 82.56 94 PHE A C 1
ATOM 715 O O . PHE A 1 94 ? 49.324 9.412 -61.051 1.00 82.56 94 PHE A O 1
ATOM 722 N N . VAL A 1 95 ? 51.019 8.524 -62.239 1.00 84.06 95 VAL A N 1
ATOM 723 C CA . VAL A 1 95 ? 50.507 7.144 -62.254 1.00 84.06 95 VAL A CA 1
ATOM 724 C C . VAL A 1 95 ? 50.500 6.535 -60.848 1.00 84.06 95 VAL A C 1
ATOM 726 O O . VAL A 1 95 ? 49.466 6.019 -60.419 1.00 84.06 95 VAL A O 1
ATOM 729 N N . ASP A 1 96 ? 51.583 6.694 -60.083 1.00 85.50 96 ASP A N 1
ATOM 730 C CA . ASP A 1 96 ? 51.665 6.217 -58.692 1.00 85.50 96 ASP A CA 1
ATOM 731 C C . ASP A 1 96 ? 50.695 6.970 -57.767 1.00 85.50 96 ASP A C 1
ATOM 733 O O . ASP A 1 96 ? 50.010 6.381 -56.923 1.00 85.50 96 ASP A O 1
ATOM 737 N N . LYS A 1 97 ? 50.569 8.292 -57.950 1.00 87.50 97 LYS A N 1
ATOM 738 C CA . LYS A 1 97 ? 49.584 9.116 -57.225 1.00 87.50 97 LYS A CA 1
ATOM 739 C C . LYS A 1 97 ? 48.148 8.678 -57.515 1.00 87.50 97 LYS A C 1
ATOM 741 O O . LYS A 1 97 ? 47.324 8.651 -56.605 1.00 87.50 97 LYS A O 1
ATOM 746 N N . ARG A 1 98 ? 47.832 8.300 -58.757 1.00 90.25 98 ARG A N 1
ATOM 747 C CA . ARG A 1 98 ? 46.523 7.722 -59.083 1.00 90.25 98 ARG A CA 1
ATOM 748 C C . ARG A 1 98 ? 46.334 6.368 -58.407 1.00 90.25 98 ARG A C 1
ATOM 750 O O . ARG A 1 98 ? 45.292 6.156 -57.800 1.00 90.25 98 ARG A O 1
ATOM 757 N N . ALA A 1 99 ? 47.310 5.465 -58.499 1.00 89.38 99 ALA A N 1
ATOM 758 C CA . ALA A 1 99 ? 47.210 4.128 -57.913 1.00 89.38 99 ALA A CA 1
ATOM 759 C C . ALA A 1 99 ? 46.974 4.189 -56.394 1.00 89.38 99 ALA A C 1
ATOM 761 O O . ALA A 1 99 ? 46.067 3.538 -55.876 1.00 89.38 99 ALA A O 1
ATOM 762 N N . THR A 1 100 ? 47.714 5.052 -55.693 1.00 91.25 100 THR A N 1
ATOM 763 C CA . THR A 1 100 ? 47.520 5.302 -54.254 1.00 91.25 100 THR A CA 1
ATOM 764 C C . THR A 1 100 ? 46.136 5.873 -53.938 1.00 91.25 100 THR A C 1
ATOM 766 O O . THR A 1 100 ? 45.496 5.422 -52.989 1.00 91.25 100 THR A O 1
ATOM 769 N N . LYS A 1 101 ? 45.620 6.804 -54.751 1.00 92.62 101 LYS A N 1
ATOM 770 C CA . LYS A 1 101 ? 44.266 7.358 -54.577 1.00 92.62 101 LYS A CA 1
ATOM 771 C C . LYS A 1 101 ? 43.152 6.358 -54.887 1.00 92.62 101 LYS A C 1
ATOM 773 O O . LYS A 1 101 ? 42.131 6.367 -54.206 1.00 92.62 101 LYS A O 1
ATOM 778 N N . VAL A 1 102 ? 43.340 5.473 -55.866 1.00 93.12 102 VAL A N 1
ATOM 779 C CA . VAL A 1 102 ? 42.405 4.370 -56.151 1.00 93.12 102 VAL A CA 1
ATOM 780 C C . VAL A 1 102 ? 42.351 3.396 -54.972 1.00 93.12 102 VAL A C 1
ATOM 782 O O . VAL A 1 102 ? 41.255 3.061 -54.528 1.00 93.12 102 VAL A O 1
ATOM 785 N N . ALA A 1 103 ? 43.500 3.028 -54.398 1.00 93.00 103 ALA A N 1
ATOM 786 C CA . ALA A 1 103 ? 43.548 2.196 -53.195 1.00 93.00 103 ALA A CA 1
ATOM 787 C C . ALA A 1 103 ? 42.885 2.882 -51.981 1.00 93.00 103 ALA A C 1
ATOM 789 O O . ALA A 1 103 ? 42.143 2.247 -51.232 1.00 93.00 103 ALA A O 1
ATOM 790 N N . GLU A 1 104 ? 43.087 4.195 -51.804 1.00 93.50 104 GLU A N 1
ATOM 791 C CA . GLU A 1 104 ? 42.390 4.987 -50.779 1.00 93.50 104 GLU A CA 1
ATOM 792 C C . GLU A 1 104 ? 40.867 4.974 -50.990 1.00 93.50 104 GLU A C 1
ATOM 794 O O . GLU A 1 104 ? 40.121 4.754 -50.034 1.00 93.50 104 GLU A O 1
ATOM 799 N N . ARG A 1 105 ? 40.399 5.149 -52.235 1.00 95.38 105 ARG A N 1
ATOM 800 C CA . ARG A 1 105 ? 38.974 5.081 -52.597 1.00 95.38 105 ARG A CA 1
ATOM 801 C C . ARG A 1 105 ? 38.373 3.729 -52.227 1.00 95.38 105 ARG A C 1
ATOM 803 O O . ARG A 1 105 ? 37.299 3.688 -51.637 1.00 95.38 105 ARG A O 1
ATOM 810 N N . GLU A 1 106 ? 39.045 2.633 -52.564 1.00 95.31 106 GLU A N 1
ATOM 811 C CA . GLU A 1 106 ? 38.583 1.277 -52.246 1.00 95.31 106 GLU A CA 1
ATOM 812 C C . GLU A 1 106 ? 38.524 1.038 -50.733 1.00 95.31 106 GLU A C 1
ATOM 814 O O . GLU A 1 106 ? 37.513 0.555 -50.220 1.00 95.31 106 GLU A O 1
ATOM 819 N N . ALA A 1 107 ? 39.549 1.472 -49.992 1.00 95.25 107 ALA A N 1
ATOM 820 C CA . ALA A 1 107 ? 39.562 1.382 -48.535 1.00 95.25 107 ALA A CA 1
ATOM 821 C C . ALA A 1 107 ? 38.449 2.222 -47.879 1.00 95.25 107 ALA A C 1
ATOM 823 O O . ALA A 1 107 ? 37.843 1.794 -46.893 1.00 95.25 107 ALA A O 1
ATOM 824 N N . LEU A 1 108 ? 38.166 3.419 -48.406 1.00 95.50 108 LEU A N 1
ATOM 825 C CA . LEU A 1 108 ? 37.071 4.273 -47.938 1.00 95.50 108 LEU A CA 1
ATOM 826 C C . LEU A 1 108 ? 35.702 3.682 -48.277 1.00 95.50 108 LEU A C 1
ATOM 828 O O . LEU A 1 108 ? 34.819 3.705 -47.421 1.00 95.50 108 LEU A O 1
ATOM 832 N N . ALA A 1 109 ? 35.534 3.113 -49.471 1.00 95.62 109 ALA A N 1
ATOM 833 C CA . ALA A 1 109 ? 34.298 2.457 -49.885 1.00 95.62 109 ALA A CA 1
ATOM 834 C C . ALA A 1 109 ? 33.969 1.255 -48.987 1.00 95.62 109 ALA A C 1
ATOM 836 O O . ALA A 1 109 ? 32.833 1.121 -48.532 1.00 95.62 109 ALA A O 1
ATOM 837 N N . GLU A 1 110 ? 34.962 0.429 -48.647 1.00 96.19 110 GLU A N 1
ATOM 838 C CA . GLU A 1 110 ? 34.752 -0.701 -47.736 1.00 96.19 110 GLU A CA 1
ATOM 839 C C . GLU A 1 110 ? 34.420 -0.234 -46.310 1.00 96.19 110 GLU A C 1
ATOM 841 O O . GLU A 1 110 ? 33.474 -0.730 -45.694 1.00 96.19 110 GLU A O 1
ATOM 846 N N . LYS A 1 111 ? 35.117 0.791 -45.795 1.00 96.19 111 LYS A N 1
ATOM 847 C CA . LYS A 1 111 ? 34.783 1.401 -44.494 1.00 96.19 111 LYS A CA 1
ATOM 848 C C . LYS A 1 111 ? 33.378 2.003 -44.482 1.00 96.19 111 LYS A C 1
ATOM 850 O O . LYS A 1 111 ? 32.685 1.893 -43.471 1.00 96.19 111 LYS A O 1
ATOM 855 N N . LEU A 1 112 ? 32.958 2.641 -45.575 1.00 96.75 112 LEU A N 1
ATOM 856 C CA . LEU A 1 112 ? 31.618 3.207 -45.726 1.00 96.75 112 LEU A CA 1
ATOM 857 C C . LEU A 1 112 ? 30.558 2.103 -45.725 1.00 96.75 112 LEU A C 1
ATOM 859 O O . LEU A 1 112 ? 29.543 2.241 -45.044 1.00 96.75 112 LEU A O 1
ATOM 863 N N . ARG A 1 113 ? 30.807 0.988 -46.423 1.00 96.50 113 ARG A N 1
ATOM 864 C CA . ARG A 1 113 ? 29.918 -0.181 -46.446 1.00 96.50 113 ARG A CA 1
ATOM 865 C C . ARG A 1 113 ? 29.731 -0.768 -45.047 1.00 96.50 113 ARG A C 1
ATOM 867 O O . ARG A 1 113 ? 28.597 -1.001 -44.636 1.00 96.50 113 ARG A O 1
ATOM 874 N N . GLN A 1 114 ? 30.823 -0.951 -44.305 1.00 96.19 114 GLN A N 1
ATOM 875 C CA . GLN A 1 114 ? 30.787 -1.435 -42.921 1.00 96.19 114 GLN A CA 1
ATOM 876 C C . GLN A 1 114 ? 30.033 -0.464 -42.003 1.00 96.19 114 GLN A C 1
ATOM 878 O O . GLN A 1 114 ? 29.082 -0.865 -41.339 1.00 96.19 114 GLN A O 1
ATOM 883 N N . ALA A 1 115 ? 30.378 0.829 -42.036 1.00 96.31 115 ALA A N 1
ATOM 884 C CA . ALA A 1 115 ? 29.709 1.845 -41.223 1.00 96.31 115 ALA A CA 1
ATOM 885 C C . ALA A 1 115 ? 28.209 1.971 -41.543 1.00 96.31 115 ALA A C 1
ATOM 887 O O . ALA A 1 115 ? 27.407 2.186 -40.638 1.00 96.31 115 ALA A O 1
ATOM 888 N N . SER A 1 116 ? 27.821 1.810 -42.811 1.00 95.81 116 SER A N 1
ATOM 889 C CA . SER A 1 116 ? 26.414 1.830 -43.232 1.00 95.81 116 SER A CA 1
ATOM 890 C C . SER A 1 116 ? 25.654 0.597 -42.736 1.00 95.81 116 SER A C 1
ATOM 892 O O . SER A 1 116 ? 24.503 0.714 -42.322 1.00 95.81 116 SER A O 1
ATOM 894 N N . ALA A 1 117 ? 26.291 -0.580 -42.735 1.00 96.44 117 ALA A N 1
ATOM 895 C CA . ALA A 1 117 ? 25.703 -1.795 -42.174 1.00 96.44 117 ALA A CA 1
ATOM 896 C C . ALA A 1 117 ? 25.514 -1.688 -40.651 1.00 96.44 117 ALA A C 1
ATOM 898 O O . ALA A 1 117 ? 24.456 -2.054 -40.141 1.00 96.44 117 ALA A O 1
ATOM 899 N N . ASP A 1 118 ? 26.501 -1.143 -39.938 1.00 94.69 118 ASP A N 1
ATOM 900 C CA . ASP A 1 118 ? 26.415 -0.915 -38.492 1.00 94.69 118 ASP A CA 1
ATOM 901 C C . ASP A 1 118 ? 25.348 0.131 -38.143 1.00 94.69 118 ASP A C 1
ATOM 903 O O . ASP 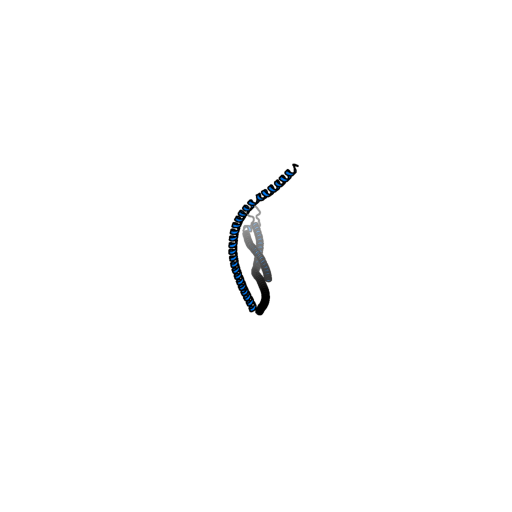A 1 118 ? 24.573 -0.071 -37.208 1.00 94.69 118 ASP A O 1
ATOM 907 N N . LEU A 1 119 ? 25.246 1.215 -38.926 1.00 97.19 119 LEU A N 1
ATOM 908 C CA . LEU A 1 119 ? 24.180 2.207 -38.776 1.00 97.19 119 LEU A CA 1
ATOM 909 C C . LEU A 1 119 ? 22.800 1.567 -38.946 1.00 97.19 119 LEU A C 1
ATOM 911 O O . LEU A 1 119 ? 21.923 1.790 -38.115 1.00 97.19 119 LEU A O 1
ATOM 915 N N . LYS A 1 120 ? 22.619 0.743 -39.984 1.00 96.62 120 LYS A N 1
ATOM 916 C CA . LYS A 1 120 ? 21.350 0.053 -40.227 1.00 96.62 120 LYS A CA 1
ATOM 917 C C . LYS A 1 120 ? 20.954 -0.834 -39.042 1.00 96.62 120 LYS A C 1
ATOM 919 O O . LYS A 1 120 ? 19.816 -0.762 -38.593 1.00 96.62 120 LYS A O 1
ATOM 924 N N . ARG A 1 121 ? 21.897 -1.608 -38.489 1.00 96.00 121 ARG A N 1
ATOM 925 C CA . ARG A 1 121 ? 21.654 -2.424 -37.283 1.00 96.00 121 ARG A CA 1
ATOM 926 C C . ARG A 1 121 ? 21.264 -1.568 -36.079 1.00 96.00 121 ARG A C 1
ATOM 928 O O . ARG A 1 121 ? 20.307 -1.896 -35.391 1.00 96.00 121 ARG A O 1
ATOM 935 N N . ALA A 1 122 ? 21.958 -0.454 -35.846 1.00 95.56 122 ALA A N 1
ATOM 936 C CA . ALA A 1 122 ? 21.633 0.453 -34.745 1.00 95.56 122 ALA A CA 1
ATOM 937 C C . ALA A 1 122 ? 20.237 1.091 -34.903 1.00 95.56 122 ALA A C 1
ATOM 939 O O . ALA A 1 122 ? 19.538 1.305 -33.912 1.00 95.56 122 ALA A O 1
ATOM 940 N N . GLU A 1 123 ? 19.812 1.391 -36.135 1.00 96.06 123 GLU A N 1
ATOM 941 C CA . GLU A 1 123 ? 18.462 1.886 -36.428 1.00 96.06 123 GLU A CA 1
ATOM 942 C C . GLU A 1 123 ? 17.392 0.806 -36.200 1.00 96.06 123 GLU A C 1
ATOM 944 O O . GLU A 1 123 ? 16.365 1.097 -35.583 1.00 96.06 123 GLU A O 1
ATOM 949 N N . GLU A 1 124 ? 17.648 -0.437 -36.618 1.00 97.12 124 GLU A N 1
ATOM 950 C CA . GLU A 1 124 ? 16.782 -1.594 -36.347 1.00 97.12 124 GLU A CA 1
ATOM 951 C C . GLU A 1 124 ? 16.638 -1.852 -34.837 1.00 97.12 124 GLU A C 1
ATOM 953 O O . GLU A 1 124 ? 15.519 -1.974 -34.333 1.00 97.12 124 GLU A O 1
ATOM 958 N N . ASP A 1 125 ? 17.748 -1.850 -34.092 1.00 94.69 125 ASP A N 1
ATOM 959 C CA . ASP A 1 125 ? 17.751 -2.016 -32.636 1.00 94.69 125 ASP A CA 1
ATOM 960 C C . ASP A 1 125 ? 17.000 -0.883 -31.934 1.00 94.69 125 ASP A C 1
ATOM 962 O O . ASP A 1 125 ? 16.194 -1.132 -31.035 1.00 94.69 125 ASP A O 1
ATOM 966 N N . LYS A 1 126 ? 17.201 0.370 -32.367 1.00 96.44 126 LYS A N 1
ATOM 967 C CA . LYS A 1 126 ? 16.461 1.517 -31.831 1.00 96.44 126 LYS A CA 1
ATOM 968 C C . LYS A 1 126 ? 14.954 1.326 -32.003 1.00 96.44 126 LYS A C 1
ATOM 970 O O . LYS A 1 126 ? 14.225 1.470 -31.024 1.00 96.44 126 LYS A O 1
ATOM 975 N N . MET A 1 127 ? 14.496 0.988 -33.209 1.00 96.56 127 MET A N 1
ATOM 976 C CA . MET A 1 127 ? 13.071 0.760 -33.479 1.00 96.56 127 MET A CA 1
ATOM 977 C C . MET A 1 127 ? 12.524 -0.399 -32.642 1.00 96.56 127 MET A C 1
ATOM 979 O O . MET A 1 127 ? 11.462 -0.281 -32.034 1.00 96.56 127 MET A O 1
ATOM 983 N N . ARG A 1 128 ? 13.278 -1.498 -32.527 1.00 97.31 128 ARG A N 1
ATOM 984 C CA . ARG A 1 128 ? 12.905 -2.647 -31.693 1.00 97.31 128 ARG A CA 1
ATOM 985 C C . ARG A 1 128 ? 12.738 -2.261 -30.222 1.00 97.31 128 ARG A C 1
ATOM 987 O O . ARG A 1 128 ? 11.751 -2.658 -29.600 1.00 97.31 128 ARG A O 1
ATOM 994 N N . TYR A 1 129 ? 13.678 -1.498 -29.660 1.00 97.12 129 TYR A N 1
ATOM 995 C CA . TYR A 1 129 ? 13.588 -1.033 -28.274 1.00 97.12 129 TYR A CA 1
ATOM 996 C C . TYR A 1 129 ? 12.447 -0.036 -28.071 1.00 97.12 129 TYR A C 1
ATOM 998 O O . TYR A 1 129 ? 11.800 -0.091 -27.029 1.00 97.12 129 TYR A O 1
ATOM 1006 N N . GLN A 1 130 ? 12.174 0.838 -29.045 1.00 95.81 130 GLN A N 1
ATOM 1007 C CA . GLN A 1 130 ? 11.044 1.771 -28.993 1.00 95.81 130 GLN A CA 1
ATOM 1008 C C . GLN A 1 130 ? 9.703 1.035 -28.973 1.00 95.81 130 GLN A C 1
ATOM 1010 O O . GLN A 1 130 ? 8.918 1.264 -28.058 1.00 95.81 130 GLN A O 1
ATOM 1015 N N . ASN A 1 131 ? 9.487 0.089 -29.888 1.00 96.31 131 ASN A N 1
ATOM 1016 C CA . ASN A 1 131 ? 8.255 -0.703 -29.920 1.00 96.31 131 ASN A CA 1
ATOM 1017 C C . ASN A 1 131 ? 8.070 -1.496 -28.615 1.00 96.31 131 ASN A C 1
ATOM 1019 O O . ASN A 1 131 ? 7.012 -1.446 -27.996 1.00 96.31 131 ASN A O 1
ATOM 1023 N N . SER A 1 132 ? 9.137 -2.152 -28.138 1.00 96.19 132 SER A N 1
ATOM 1024 C CA . SER A 1 132 ? 9.097 -2.903 -26.872 1.00 96.19 132 SER A CA 1
ATOM 1025 C C . SER A 1 132 ? 8.801 -1.996 -25.671 1.00 96.19 132 SER A C 1
ATOM 1027 O O . SER A 1 132 ? 8.133 -2.408 -24.725 1.00 96.19 132 SER A O 1
ATOM 1029 N N . PHE A 1 133 ? 9.324 -0.764 -25.683 1.00 96.94 133 PHE A N 1
ATOM 1030 C CA . PHE A 1 133 ? 9.053 0.226 -24.645 1.00 96.94 133 PHE A CA 1
ATOM 1031 C C . PHE A 1 133 ? 7.586 0.651 -24.661 1.00 96.94 133 PHE A C 1
ATOM 1033 O O . PHE A 1 133 ? 6.977 0.703 -23.601 1.00 96.94 133 PHE A O 1
ATOM 1040 N N . GLU A 1 134 ? 7.013 0.935 -25.830 1.00 95.69 134 GLU A N 1
ATOM 1041 C CA . GLU A 1 134 ? 5.612 1.348 -25.953 1.00 95.69 134 GLU A CA 1
ATOM 1042 C C . GLU A 1 134 ? 4.652 0.257 -25.464 1.00 95.69 134 GLU A C 1
ATOM 1044 O O . GLU A 1 134 ? 3.773 0.543 -24.647 1.00 95.69 134 GLU A O 1
ATOM 1049 N N . GLU A 1 135 ? 4.884 -0.994 -25.871 1.00 95.94 135 GLU A N 1
ATOM 1050 C CA . GLU A 1 135 ? 4.110 -2.157 -25.424 1.00 95.94 135 GLU A CA 1
ATOM 1051 C C . GLU A 1 135 ? 4.181 -2.330 -23.899 1.00 95.94 135 GLU A C 1
ATOM 1053 O O . GLU A 1 135 ? 3.151 -2.383 -23.220 1.00 95.94 135 GLU A O 1
ATOM 1058 N N . LEU A 1 136 ? 5.390 -2.360 -23.326 1.00 95.94 136 LEU A N 1
ATOM 1059 C CA . LEU A 1 136 ? 5.557 -2.543 -21.881 1.00 95.94 136 LEU A CA 1
ATOM 1060 C C . LEU A 1 136 ? 5.080 -1.343 -21.069 1.00 95.94 136 LEU A C 1
ATOM 1062 O O . LEU A 1 136 ? 4.580 -1.526 -19.964 1.00 95.94 136 LEU A O 1
ATOM 1066 N N . ASN A 1 137 ? 5.189 -0.128 -21.597 1.00 95.44 137 ASN A N 1
ATOM 1067 C CA . ASN A 1 137 ? 4.687 1.069 -20.934 1.00 95.44 137 ASN A CA 1
ATOM 1068 C C . ASN A 1 137 ? 3.151 1.078 -20.879 1.00 95.44 137 ASN A C 1
ATOM 1070 O O . ASN A 1 137 ? 2.572 1.522 -19.888 1.00 95.44 137 ASN A O 1
ATOM 1074 N N . GLN A 1 138 ? 2.471 0.551 -21.903 1.00 96.06 138 GLN A N 1
ATOM 1075 C CA . GLN A 1 138 ? 1.022 0.362 -21.851 1.00 96.06 138 GLN A CA 1
ATOM 1076 C C . GLN A 1 138 ? 0.630 -0.680 -20.795 1.00 96.06 138 GLN A C 1
ATOM 1078 O O . GLN A 1 138 ? -0.288 -0.434 -20.010 1.00 96.06 138 GLN A O 1
ATOM 1083 N N . VAL A 1 139 ? 1.347 -1.806 -20.732 1.00 96.88 139 VAL A N 1
ATOM 1084 C CA . VAL A 1 139 ? 1.131 -2.837 -19.702 1.00 96.88 139 VAL A CA 1
ATOM 1085 C C . VAL A 1 139 ? 1.392 -2.278 -18.302 1.00 96.88 139 VAL A C 1
ATOM 1087 O O . VAL A 1 139 ? 0.580 -2.493 -17.406 1.00 96.88 139 VAL A O 1
ATOM 1090 N N . LEU A 1 140 ? 2.466 -1.505 -18.121 1.00 96.94 140 LEU A N 1
ATOM 1091 C CA . LEU A 1 140 ? 2.793 -0.850 -16.856 1.00 96.94 140 LEU A CA 1
ATOM 1092 C C . LEU A 1 140 ? 1.663 0.078 -16.398 1.00 96.94 140 LEU A C 1
ATOM 1094 O O . LEU A 1 140 ? 1.249 -0.006 -15.251 1.00 96.94 140 LEU A O 1
ATOM 1098 N N . ARG A 1 141 ? 1.096 0.902 -17.289 1.00 96.62 141 ARG A N 1
ATOM 1099 C CA . ARG A 1 141 ? -0.039 1.777 -16.938 1.00 96.62 141 ARG A CA 1
ATOM 1100 C C . ARG A 1 141 ? -1.245 0.991 -16.425 1.00 96.62 141 ARG A C 1
ATOM 1102 O O . ARG A 1 141 ? -1.822 1.360 -15.405 1.00 96.62 141 ARG A O 1
ATOM 1109 N N . LEU A 1 142 ? -1.606 -0.097 -17.109 1.00 97.19 142 LEU A N 1
ATOM 1110 C CA . LEU A 1 142 ? -2.701 -0.970 -16.676 1.00 97.19 142 LEU A CA 1
ATOM 1111 C C . LEU A 1 142 ? -2.395 -1.621 -15.322 1.00 97.19 142 LEU A C 1
ATOM 1113 O O . LEU A 1 142 ? -3.277 -1.696 -14.465 1.00 97.19 142 LEU A O 1
ATOM 1117 N N . GLN A 1 143 ? -1.147 -2.047 -15.113 1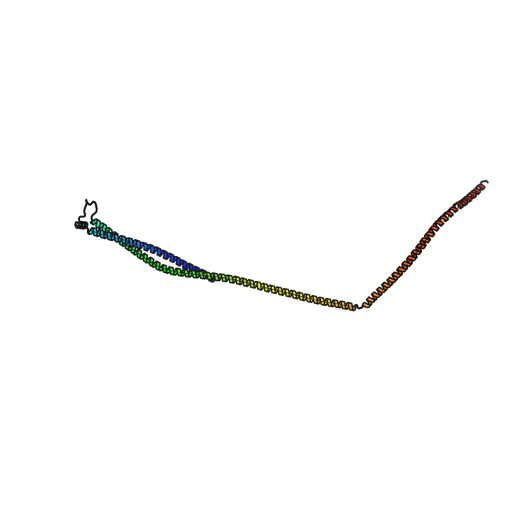.00 97.00 143 GLN A N 1
ATOM 1118 C CA . GLN A 1 143 ? -0.707 -2.626 -13.850 1.00 97.00 143 GLN A CA 1
ATOM 1119 C C . GLN A 1 143 ? -0.748 -1.599 -12.712 1.00 97.00 143 GLN A C 1
ATOM 1121 O O . GLN A 1 143 ? -1.293 -1.904 -11.661 1.00 97.00 143 GLN A O 1
ATOM 1126 N N . THR A 1 144 ? -0.268 -0.371 -12.915 1.00 95.75 144 THR A N 1
ATOM 1127 C CA . THR A 1 144 ? -0.339 0.711 -11.920 1.00 95.75 144 THR A CA 1
ATOM 1128 C C . THR A 1 144 ? -1.784 1.024 -11.523 1.00 95.75 144 THR A C 1
ATOM 1130 O O . THR A 1 144 ? -2.092 1.189 -10.339 1.00 95.75 144 THR A O 1
ATOM 1133 N N . GLU A 1 145 ? -2.716 1.054 -12.482 1.00 96.62 145 GLU A N 1
ATOM 1134 C CA . GLU A 1 145 ? -4.142 1.211 -12.176 1.00 96.62 145 GLU A CA 1
ATOM 1135 C C . GLU A 1 145 ? -4.697 0.037 -11.358 1.00 96.62 145 GLU A C 1
ATOM 1137 O O . GLU A 1 145 ? -5.476 0.249 -10.421 1.00 96.62 145 GLU A O 1
ATOM 1142 N N . LEU A 1 146 ? -4.308 -1.195 -11.698 1.00 96.06 146 LEU A N 1
ATOM 1143 C CA . LEU A 1 146 ? -4.706 -2.399 -10.972 1.00 96.06 146 LEU A CA 1
ATOM 1144 C C . LEU A 1 146 ? -4.153 -2.391 -9.542 1.00 96.06 146 LEU A C 1
ATOM 1146 O O . LEU A 1 146 ? -4.929 -2.533 -8.597 1.00 96.06 146 LEU A O 1
ATOM 1150 N N . SER A 1 147 ? -2.856 -2.141 -9.373 1.00 95.31 147 SER A N 1
ATOM 1151 C CA . SER A 1 147 ? -2.188 -2.008 -8.077 1.00 95.31 147 SER A CA 1
ATOM 1152 C C . SER A 1 147 ? -2.837 -0.920 -7.223 1.00 95.31 147 SER A C 1
ATOM 1154 O O . SER A 1 147 ? -3.110 -1.138 -6.044 1.00 95.31 147 SER A O 1
ATOM 1156 N N . SER A 1 148 ? -3.171 0.236 -7.808 1.00 95.88 148 SER A N 1
ATOM 1157 C CA . SER A 1 148 ? -3.882 1.311 -7.103 1.00 95.88 148 SER A CA 1
ATOM 1158 C C . SER A 1 148 ? -5.271 0.876 -6.623 1.00 95.88 148 SER A C 1
ATOM 1160 O O . SER A 1 148 ? -5.663 1.169 -5.490 1.00 95.88 148 SER A O 1
ATOM 1162 N N . LYS A 1 149 ? -6.030 0.153 -7.459 1.00 96.81 149 LYS A N 1
ATOM 1163 C CA . LYS A 1 149 ? -7.338 -0.399 -7.074 1.00 96.81 149 LYS A CA 1
ATOM 1164 C C . LYS A 1 149 ? -7.198 -1.429 -5.954 1.00 96.81 149 LYS A C 1
ATOM 1166 O O . LYS A 1 149 ? -7.979 -1.374 -5.007 1.00 96.81 149 LYS A O 1
ATOM 1171 N N . MET A 1 150 ? -6.207 -2.317 -6.030 1.00 96.12 150 MET A N 1
ATOM 1172 C CA . MET A 1 150 ? -5.975 -3.339 -5.006 1.00 96.12 150 MET A CA 1
ATOM 1173 C C . MET A 1 150 ? -5.548 -2.736 -3.668 1.00 96.12 150 MET A C 1
ATOM 1175 O O . MET A 1 150 ? -6.089 -3.146 -2.645 1.00 96.12 150 MET A O 1
ATOM 1179 N N . ARG A 1 151 ? -4.699 -1.698 -3.670 1.00 95.62 151 ARG A N 1
ATOM 1180 C CA . ARG A 1 151 ? -4.362 -0.929 -2.458 1.00 95.62 151 ARG A CA 1
ATOM 1181 C C . ARG A 1 151 ? -5.615 -0.365 -1.788 1.00 95.62 151 ARG A C 1
ATOM 1183 O O . ARG A 1 151 ? -5.866 -0.633 -0.621 1.00 95.62 151 ARG A O 1
ATOM 1190 N N . LYS A 1 152 ?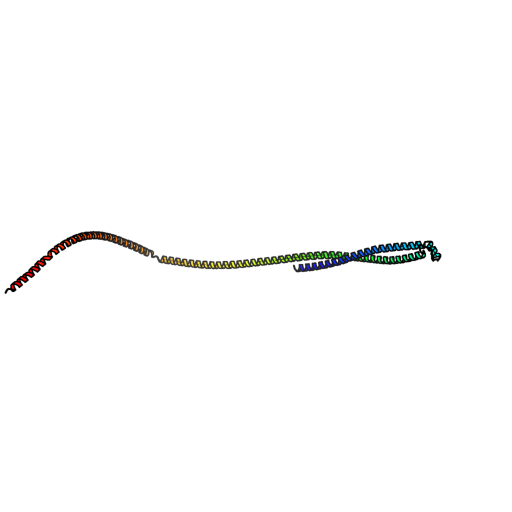 -6.487 0.296 -2.559 1.00 97.38 152 LYS A N 1
ATOM 1191 C CA . LYS A 1 152 ? -7.761 0.830 -2.037 1.00 97.38 152 LYS A CA 1
ATOM 1192 C C . LYS A 1 152 ? -8.688 -0.254 -1.486 1.00 97.38 152 LYS A C 1
ATOM 1194 O O . LYS A 1 152 ? -9.426 0.007 -0.540 1.00 97.38 152 LYS A O 1
ATOM 1199 N N . VAL A 1 153 ? -8.716 -1.439 -2.100 1.00 96.94 153 VAL A N 1
ATOM 1200 C CA . VAL A 1 153 ? -9.498 -2.576 -1.588 1.00 96.94 153 VAL A CA 1
ATOM 1201 C C . VAL A 1 153 ? -8.905 -3.077 -0.276 1.00 96.94 153 VAL A C 1
ATOM 1203 O O . VAL A 1 153 ? -9.656 -3.239 0.678 1.00 96.94 153 VAL A O 1
ATOM 1206 N N . ALA A 1 154 ? -7.586 -3.258 -0.202 1.00 96.88 154 ALA A N 1
ATOM 1207 C CA . ALA A 1 154 ? -6.900 -3.657 1.022 1.00 96.88 154 ALA A CA 1
ATOM 1208 C C . ALA A 1 154 ? -7.145 -2.665 2.172 1.00 96.88 154 ALA A C 1
ATOM 1210 O O . ALA A 1 154 ? -7.498 -3.100 3.266 1.00 96.88 154 ALA A O 1
ATOM 1211 N N . ASP A 1 155 ? -7.056 -1.357 1.911 1.00 97.00 155 ASP A N 1
ATOM 1212 C CA . ASP A 1 155 ? -7.317 -0.306 2.905 1.00 97.00 155 ASP A CA 1
ATOM 1213 C C . ASP A 1 155 ? -8.762 -0.364 3.425 1.00 97.00 155 A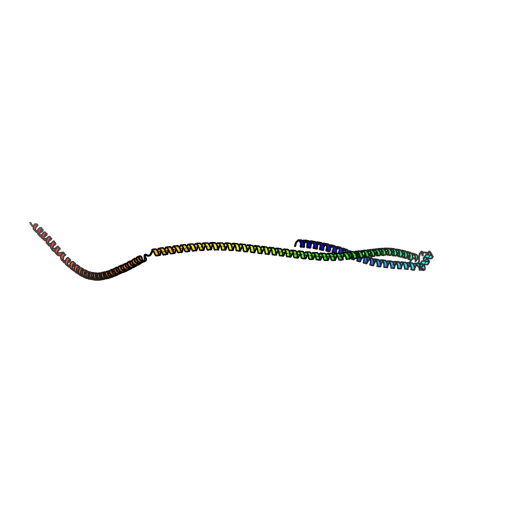SP A C 1
ATOM 1215 O O . ASP A 1 155 ? -9.006 -0.326 4.629 1.00 97.00 155 ASP A O 1
ATOM 1219 N N . ARG A 1 156 ? -9.740 -0.526 2.523 1.00 96.50 156 ARG A N 1
ATOM 1220 C CA . ARG A 1 156 ? -11.156 -0.681 2.901 1.00 96.50 156 ARG A CA 1
ATOM 1221 C C . ARG A 1 156 ? -11.403 -1.962 3.689 1.00 96.50 156 ARG A C 1
ATOM 1223 O O . ARG A 1 156 ? -12.112 -1.924 4.690 1.00 96.50 156 ARG A O 1
ATOM 1230 N N . SER A 1 157 ? -10.845 -3.091 3.253 1.00 95.44 157 SER A N 1
ATOM 1231 C CA . SER A 1 157 ? -10.987 -4.361 3.970 1.00 95.44 157 SER A CA 1
ATOM 1232 C C . SER A 1 157 ? -10.363 -4.286 5.363 1.00 95.44 157 SER A C 1
ATOM 1234 O O . SER A 1 157 ? -10.931 -4.840 6.302 1.00 95.44 157 SER A O 1
ATOM 1236 N N . ALA A 1 158 ? -9.232 -3.588 5.512 1.00 96.56 158 ALA A N 1
ATOM 1237 C CA . ALA A 1 158 ? -8.595 -3.358 6.804 1.00 96.56 158 ALA A CA 1
ATOM 1238 C C . ALA A 1 158 ? -9.475 -2.510 7.730 1.00 96.56 158 ALA A C 1
ATOM 1240 O O . ALA A 1 158 ? -9.767 -2.950 8.837 1.00 96.56 158 ALA A O 1
ATOM 1241 N N . HIS A 1 159 ? -9.988 -1.378 7.243 1.00 97.00 159 HIS A N 1
ATOM 1242 C CA . HIS A 1 159 ? -10.898 -0.521 8.006 1.00 97.00 159 HIS A CA 1
ATOM 1243 C C . HIS A 1 159 ? -12.138 -1.278 8.498 1.00 97.00 159 HIS A C 1
ATOM 1245 O O . HIS A 1 159 ? -12.464 -1.260 9.678 1.00 97.00 159 HIS A O 1
ATOM 1251 N N . VAL A 1 160 ? -12.797 -2.030 7.609 1.00 96.44 160 VAL A N 1
ATOM 1252 C CA . VAL A 1 160 ? -13.969 -2.845 7.977 1.00 96.44 160 VAL A CA 1
ATOM 1253 C C . VAL A 1 160 ? -13.603 -3.927 8.997 1.00 96.44 160 VAL A C 1
ATOM 1255 O O . VAL A 1 160 ? -14.415 -4.289 9.850 1.00 96.44 160 VAL A O 1
ATOM 1258 N N . ALA A 1 161 ? -12.398 -4.494 8.914 1.00 96.75 161 ALA A N 1
ATOM 1259 C CA . ALA A 1 161 ? -11.939 -5.470 9.892 1.00 96.75 161 ALA A CA 1
ATOM 1260 C C . ALA A 1 161 ? -11.731 -4.848 11.279 1.00 96.75 161 ALA A C 1
ATOM 1262 O O . ALA A 1 161 ? -12.070 -5.508 12.262 1.00 96.75 161 ALA A O 1
ATOM 1263 N N . GLU A 1 162 ? -11.214 -3.619 11.337 1.00 95.88 162 GLU A N 1
ATOM 1264 C CA . GLU A 1 162 ? -11.031 -2.834 12.562 1.00 95.88 162 GLU A CA 1
ATOM 1265 C C . GLU A 1 162 ? -12.380 -2.455 13.186 1.00 95.88 162 GLU A C 1
ATOM 1267 O O . GLU A 1 162 ? -12.623 -2.829 14.330 1.00 95.88 162 GLU A O 1
ATOM 1272 N N . GLU A 1 163 ? -13.312 -1.875 12.422 1.00 96.38 163 GLU A N 1
ATOM 1273 C CA . GLU A 1 163 ? -14.666 -1.543 12.911 1.00 96.38 163 GLU A CA 1
ATOM 1274 C C . GLU A 1 163 ? -15.391 -2.780 13.466 1.00 96.38 163 GLU A C 1
ATOM 1276 O O . GLU A 1 163 ? -15.986 -2.768 14.541 1.00 96.38 163 GLU A O 1
ATOM 1281 N N . LEU A 1 164 ? -15.320 -3.910 12.754 1.00 95.38 164 LEU A N 1
ATOM 1282 C CA . LEU A 1 164 ? -15.933 -5.162 13.204 1.00 95.38 164 LEU A CA 1
ATOM 1283 C C . LEU A 1 164 ? -15.188 -5.837 14.362 1.00 95.38 164 LEU A C 1
ATOM 1285 O O . LEU A 1 164 ? -15.687 -6.846 14.878 1.00 95.38 164 LEU A O 1
ATOM 1289 N N . ALA A 1 165 ? -13.967 -5.410 14.676 1.00 95.31 165 ALA A N 1
ATOM 1290 C CA . ALA A 1 165 ? -13.237 -5.837 15.862 1.00 95.31 165 ALA A CA 1
ATOM 1291 C C . ALA A 1 165 ? -13.643 -4.978 17.062 1.00 95.31 165 ALA A C 1
ATOM 1293 O O . ALA A 1 165 ? -14.013 -5.554 18.082 1.00 95.31 165 ALA A O 1
ATOM 1294 N N . GLU A 1 166 ? -13.691 -3.657 16.889 1.00 96.12 166 GLU A N 1
ATOM 1295 C CA . GLU A 1 166 ? -14.157 -2.694 17.890 1.00 96.12 166 GLU A CA 1
ATOM 1296 C C . GLU A 1 166 ? -15.591 -3.009 18.331 1.00 96.12 166 GLU A C 1
ATOM 1298 O O . GLU A 1 166 ? -15.824 -3.300 19.499 1.00 96.12 166 GLU A O 1
ATOM 1303 N N . HIS A 1 167 ? -16.533 -3.158 17.395 1.00 95.88 167 HIS A N 1
ATOM 1304 C CA . HIS A 1 167 ? -17.907 -3.549 17.736 1.00 95.88 167 HIS A CA 1
ATOM 1305 C C . HIS A 1 167 ? -18.007 -4.904 18.450 1.00 95.88 167 HIS A C 1
ATOM 1307 O O . HIS A 1 167 ? -18.909 -5.137 19.256 1.00 95.88 167 HIS A O 1
ATOM 1313 N N . ALA A 1 168 ? -17.102 -5.841 18.150 1.00 95.12 168 ALA A N 1
ATOM 1314 C CA . ALA A 1 168 ? -17.088 -7.129 18.836 1.00 95.12 168 ALA A CA 1
ATOM 1315 C C . ALA A 1 168 ? -16.564 -7.011 20.278 1.00 95.12 168 ALA A C 1
ATOM 1317 O O . ALA A 1 168 ? -16.932 -7.834 21.118 1.00 95.12 168 ALA A O 1
ATOM 1318 N N . GLU A 1 169 ? -15.706 -6.032 20.555 1.00 95.12 169 GLU A N 1
ATOM 1319 C CA . GLU A 1 169 ? -15.229 -5.691 21.894 1.00 95.12 169 GLU A CA 1
ATOM 1320 C C . GLU A 1 169 ? -16.314 -4.954 22.685 1.00 95.12 169 GLU A C 1
ATOM 1322 O O . GLU A 1 169 ? -16.680 -5.411 23.768 1.00 95.12 169 GLU A O 1
ATOM 1327 N N . GLU A 1 170 ? -16.946 -3.942 22.088 1.00 95.75 170 GLU A N 1
ATOM 1328 C CA . GLU A 1 170 ? -18.077 -3.215 22.680 1.00 95.75 170 GLU A CA 1
ATOM 1329 C C . GLU A 1 170 ? -19.224 -4.157 23.089 1.00 95.75 170 GLU A C 1
ATOM 1331 O O . GLU A 1 170 ? -19.760 -4.062 24.195 1.00 95.75 170 GLU A O 1
ATOM 1336 N N . GLU A 1 171 ? -19.593 -5.127 22.242 1.00 95.44 171 GLU A N 1
ATOM 1337 C CA . GLU A 1 171 ? -20.639 -6.103 22.585 1.00 95.44 171 GLU A CA 1
ATOM 1338 C C . GLU A 1 171 ? -20.222 -7.065 23.706 1.00 95.44 171 GLU A C 1
ATOM 1340 O O . GLU A 1 171 ? -21.074 -7.505 24.487 1.00 95.44 171 GLU A O 1
ATOM 1345 N N . ARG A 1 172 ? -18.928 -7.393 23.827 1.00 95.06 172 ARG A N 1
ATOM 1346 C CA . ARG A 1 172 ? -18.426 -8.186 24.962 1.00 95.06 172 ARG A CA 1
ATOM 1347 C C . ARG A 1 172 ? -18.539 -7.398 26.258 1.00 95.06 172 ARG A C 1
ATOM 1349 O O . ARG A 1 172 ? -19.092 -7.921 27.224 1.00 95.06 172 ARG A O 1
ATOM 1356 N N . GLU A 1 173 ? -18.103 -6.143 26.262 1.00 96.38 173 GLU A N 1
ATOM 1357 C CA . GLU A 1 173 ? -18.229 -5.261 27.424 1.00 96.38 173 GLU A CA 1
ATOM 1358 C C . GLU A 1 173 ? -19.698 -5.053 27.810 1.00 96.38 173 GLU A C 1
ATOM 1360 O O . GLU A 1 173 ? -20.075 -5.186 28.978 1.00 96.38 173 GLU A O 1
ATOM 1365 N N . ALA A 1 174 ? -20.572 -4.823 26.826 1.00 96.62 174 ALA A N 1
ATOM 1366 C CA . ALA A 1 174 ? -22.007 -4.714 27.050 1.00 96.62 174 ALA A CA 1
ATOM 1367 C C . ALA A 1 174 ? -22.598 -6.010 27.632 1.00 96.62 174 ALA A C 1
ATOM 1369 O O . ALA A 1 174 ? -23.435 -5.961 28.540 1.00 96.62 174 ALA A O 1
ATOM 1370 N N . ALA A 1 175 ? -22.175 -7.183 27.151 1.00 96.25 175 ALA A N 1
ATOM 1371 C CA . ALA A 1 175 ? -22.589 -8.469 27.706 1.00 96.25 175 ALA A CA 1
ATOM 1372 C C . ALA A 1 175 ? -22.120 -8.655 29.160 1.00 96.25 175 ALA A C 1
ATOM 1374 O O . ALA A 1 175 ? -22.909 -9.106 29.999 1.00 96.25 175 ALA A O 1
ATOM 1375 N N . ASP A 1 176 ? -20.895 -8.250 29.489 1.00 97.06 176 ASP A N 1
ATOM 1376 C CA . ASP A 1 176 ? -20.355 -8.308 30.850 1.00 97.06 176 ASP A CA 1
ATOM 1377 C C . ASP A 1 176 ? -21.076 -7.343 31.805 1.00 97.06 176 ASP A C 1
ATOM 1379 O O . ASP A 1 176 ? -21.393 -7.706 32.948 1.00 97.06 176 ASP A O 1
ATOM 1383 N N . LEU A 1 177 ? -21.452 -6.151 31.332 1.00 96.56 177 LEU A N 1
ATOM 1384 C CA . LEU A 1 177 ? -22.299 -5.219 32.081 1.00 96.56 177 LEU A CA 1
ATOM 1385 C C . LEU A 1 177 ? -23.696 -5.799 32.332 1.00 96.56 177 LEU A C 1
ATOM 1387 O O . LEU A 1 177 ? -24.178 -5.764 33.468 1.00 96.56 177 LEU A O 1
ATOM 1391 N N . ARG A 1 178 ? -24.333 -6.398 31.313 1.00 95.81 178 ARG A N 1
ATOM 1392 C CA . ARG A 1 178 ? -25.632 -7.088 31.454 1.00 95.81 178 ARG A CA 1
ATOM 1393 C C . ARG A 1 178 ? -25.541 -8.229 32.473 1.00 95.81 178 ARG A C 1
ATOM 1395 O O . ARG A 1 178 ? -26.421 -8.365 33.325 1.00 95.81 178 ARG A O 1
ATOM 1402 N N . LYS A 1 179 ? -24.464 -9.022 32.436 1.00 97.38 179 LYS A N 1
ATOM 1403 C CA . LYS A 1 179 ? -24.203 -10.106 33.396 1.00 97.38 179 LYS A CA 1
ATOM 1404 C C . LYS A 1 179 ? -24.051 -9.573 34.820 1.00 97.38 179 LYS A C 1
ATOM 1406 O O . LYS A 1 179 ? -24.683 -10.097 35.735 1.00 97.38 179 LYS A O 1
ATOM 1411 N N . THR A 1 180 ? -23.276 -8.509 35.007 1.00 96.00 180 THR A N 1
ATOM 1412 C CA . THR A 1 180 ? -23.072 -7.875 36.319 1.00 96.00 180 THR A CA 1
ATOM 1413 C C . THR A 1 180 ? -24.374 -7.283 36.864 1.00 96.00 180 THR A C 1
ATOM 1415 O O . THR A 1 180 ? -24.702 -7.465 38.038 1.00 96.00 180 THR A O 1
ATOM 1418 N N . ALA A 1 181 ? -25.162 -6.616 36.015 1.00 96.12 181 ALA A N 1
ATOM 1419 C CA . ALA A 1 181 ? -26.472 -6.086 36.383 1.00 96.12 181 ALA A CA 1
ATOM 1420 C C . ALA A 1 181 ? -27.432 -7.205 36.814 1.00 96.12 181 ALA A C 1
ATOM 1422 O O . ALA A 1 181 ? -28.097 -7.081 37.845 1.00 96.12 181 ALA A O 1
ATOM 1423 N N . ARG A 1 182 ? -27.449 -8.326 36.080 1.00 96.31 182 ARG A N 1
ATOM 1424 C CA . ARG A 1 182 ? -28.226 -9.516 36.442 1.00 96.31 182 ARG A CA 1
ATOM 1425 C C . ARG A 1 182 ? -27.800 -10.084 37.795 1.00 96.31 182 ARG A C 1
ATOM 1427 O O . ARG A 1 182 ? -28.660 -10.303 38.638 1.00 96.31 182 ARG A O 1
ATOM 1434 N N . GLN A 1 183 ? -26.501 -10.257 38.035 1.00 96.12 183 GLN A N 1
ATOM 1435 C CA . GLN A 1 183 ? -25.989 -10.754 39.319 1.00 96.12 183 GLN A CA 1
ATOM 1436 C C . GLN A 1 183 ? -26.375 -9.836 40.488 1.00 96.12 183 GLN A C 1
ATOM 1438 O O . GLN A 1 183 ? -26.794 -10.315 41.539 1.00 96.12 183 GLN A O 1
ATOM 1443 N N . ARG A 1 184 ? -26.302 -8.510 40.306 1.00 95.12 184 ARG A N 1
ATOM 1444 C CA . ARG A 1 184 ? -26.758 -7.540 41.319 1.00 95.12 184 ARG A CA 1
ATOM 1445 C C . ARG A 1 184 ? -28.264 -7.622 41.563 1.00 95.12 184 ARG A C 1
ATOM 1447 O O . ARG A 1 184 ? -28.701 -7.519 42.707 1.00 95.12 184 ARG A O 1
ATOM 1454 N N . ALA A 1 185 ? -29.060 -7.801 40.510 1.00 94.62 185 ALA A N 1
ATOM 1455 C CA . ALA A 1 185 ? -30.502 -7.983 40.636 1.00 94.62 185 ALA A CA 1
ATOM 1456 C C . ALA A 1 185 ? -30.840 -9.283 41.387 1.00 94.62 185 ALA A C 1
ATOM 1458 O O . ALA A 1 185 ? -31.646 -9.250 42.315 1.00 94.62 185 ALA A O 1
ATOM 1459 N N . GLU A 1 186 ? -30.184 -10.396 41.047 1.00 94.88 186 GLU A N 1
ATOM 1460 C CA . GLU A 1 186 ? -30.335 -11.689 41.727 1.00 94.88 186 GLU A CA 1
ATOM 1461 C C . GLU A 1 186 ? -29.951 -11.591 43.212 1.00 94.88 186 GLU A C 1
ATOM 1463 O O . GLU A 1 186 ? -30.736 -11.995 44.071 1.00 94.88 186 GLU A O 1
ATOM 1468 N N . ALA A 1 187 ? -28.819 -10.956 43.535 1.00 93.06 187 ALA A N 1
ATOM 1469 C CA . ALA A 1 187 ? -28.400 -10.714 44.916 1.00 93.06 187 ALA A CA 1
ATOM 1470 C C . ALA A 1 187 ? -29.412 -9.850 45.693 1.00 93.06 187 ALA A C 1
ATOM 1472 O O . ALA A 1 187 ? -29.749 -10.153 46.836 1.00 93.06 187 ALA A O 1
ATOM 1473 N N . ASN A 1 188 ? -29.962 -8.800 45.072 1.00 92.56 188 ASN A N 1
ATOM 1474 C CA . ASN A 1 188 ? -30.996 -7.970 45.697 1.00 92.56 188 ASN A CA 1
ATOM 1475 C C . ASN A 1 188 ? -32.300 -8.738 45.950 1.00 92.56 188 ASN A C 1
ATOM 1477 O O . ASN A 1 188 ? -32.946 -8.520 46.976 1.00 92.56 188 ASN A O 1
ATOM 1481 N N . VAL A 1 189 ? -32.702 -9.630 45.041 1.00 91.31 189 VAL A N 1
ATOM 1482 C CA . VAL A 1 189 ? -33.884 -10.482 45.236 1.00 91.31 189 VAL A CA 1
ATOM 1483 C C . VAL A 1 189 ? -33.654 -11.468 46.380 1.00 91.31 189 VAL A C 1
ATOM 1485 O O . VAL A 1 189 ? -34.520 -11.589 47.245 1.00 91.31 189 VAL A O 1
ATOM 1488 N N . GLN A 1 190 ? -32.478 -12.099 46.444 1.00 88.69 190 GLN A N 1
ATOM 1489 C CA . GLN A 1 190 ? -32.101 -12.971 47.560 1.00 88.69 190 GLN A CA 1
ATOM 1490 C C . GLN A 1 190 ? -32.115 -12.218 48.899 1.00 88.69 190 GLN A C 1
ATOM 1492 O O . GLN A 1 190 ? -32.763 -12.672 49.839 1.00 88.69 190 GLN A O 1
ATOM 1497 N N . ASN A 1 191 ? -31.518 -11.023 48.965 1.00 88.88 191 ASN A N 1
ATOM 1498 C CA . ASN A 1 191 ? -31.511 -10.187 50.173 1.00 88.88 191 ASN A CA 1
ATOM 1499 C C . ASN A 1 191 ? -32.919 -9.741 50.608 1.00 88.88 191 ASN A C 1
ATOM 1501 O O . ASN A 1 191 ? -33.216 -9.633 51.795 1.00 88.88 191 ASN A O 1
ATOM 1505 N N . ARG A 1 192 ? -33.827 -9.477 49.660 1.00 85.62 192 ARG A N 1
ATOM 1506 C CA . ARG A 1 192 ? -35.234 -9.190 49.987 1.00 85.62 192 ARG A CA 1
ATOM 1507 C C . ARG A 1 192 ? -35.959 -10.425 50.516 1.00 85.62 192 ARG A C 1
ATOM 1509 O O . ARG A 1 192 ? -36.785 -10.288 51.416 1.00 85.62 192 ARG A O 1
ATOM 1516 N N . GLY A 1 193 ? -35.657 -11.604 49.973 1.00 85.62 193 GLY A N 1
ATOM 1517 C CA . GLY A 1 193 ? -36.162 -12.883 50.471 1.00 85.62 193 GLY A CA 1
ATOM 1518 C C . GLY A 1 193 ? -35.766 -13.114 51.928 1.00 85.62 193 GLY A C 1
ATOM 1519 O O . GLY A 1 193 ? -36.641 -13.306 52.769 1.00 85.62 193 GLY A O 1
ATOM 1520 N N . THR A 1 194 ? -34.478 -12.964 52.246 1.00 84.56 194 THR A N 1
ATOM 1521 C CA . THR A 1 194 ? -33.968 -13.132 53.617 1.00 84.56 194 THR A CA 1
ATOM 1522 C C . THR A 1 194 ? -34.547 -12.098 54.585 1.00 84.56 194 THR A C 1
ATOM 1524 O O . THR A 1 194 ? -34.933 -12.449 55.699 1.00 84.56 194 THR A O 1
ATOM 1527 N N . HIS A 1 195 ? -34.702 -10.836 54.168 1.00 84.12 195 HIS A N 1
ATOM 1528 C CA . HIS A 1 195 ? -35.380 -9.826 54.988 1.00 84.12 195 HIS A CA 1
ATOM 1529 C C . HIS A 1 195 ? -36.853 -10.158 55.243 1.00 84.12 195 HIS A C 1
ATOM 1531 O O . HIS A 1 195 ? -37.329 -9.976 56.364 1.00 84.12 195 HIS A O 1
ATOM 1537 N N . LYS A 1 196 ? -37.581 -10.652 54.235 1.00 89.44 196 LYS A N 1
ATOM 1538 C CA . LYS A 1 196 ? -38.983 -11.059 54.394 1.00 89.44 196 LYS A CA 1
ATOM 1539 C C . LYS A 1 196 ? -39.113 -12.233 55.363 1.00 89.44 196 LYS A C 1
ATOM 1541 O O . LYS A 1 196 ? -39.980 -12.195 56.230 1.00 89.44 196 LYS A O 1
ATOM 1546 N N . GLU A 1 197 ? -38.252 -13.240 55.237 1.00 88.12 197 GLU A N 1
ATOM 1547 C CA . GLU A 1 197 ? -38.207 -14.384 56.154 1.00 88.12 197 GLU A CA 1
ATOM 1548 C C . GLU A 1 197 ? -37.875 -13.941 57.584 1.00 88.12 197 GLU A C 1
ATOM 1550 O O . GLU A 1 197 ? -38.573 -14.318 58.522 1.00 88.12 197 GLU A O 1
ATOM 1555 N N . SER A 1 198 ? -36.878 -13.068 57.757 1.00 87.94 198 SER A N 1
ATOM 1556 C CA . SER A 1 198 ? -36.517 -12.510 59.065 1.00 87.94 198 SER A CA 1
ATOM 1557 C C . SER A 1 198 ? -37.671 -11.727 59.707 1.00 87.94 198 SER A C 1
ATOM 1559 O O . SER A 1 198 ? -38.007 -11.976 60.867 1.00 87.94 198 SER A O 1
ATOM 1561 N N . LEU A 1 199 ? -38.338 -10.844 58.952 1.00 88.31 199 LEU A N 1
ATOM 1562 C CA . LEU A 1 199 ? -39.515 -10.102 59.423 1.00 88.31 199 LEU A CA 1
ATOM 1563 C C . LEU A 1 199 ? -40.677 -11.032 59.783 1.00 88.31 199 LEU A C 1
ATOM 1565 O O . LEU A 1 199 ? -41.375 -10.798 60.768 1.00 88.31 199 LEU A O 1
ATOM 1569 N N . GLN A 1 200 ? -40.889 -12.096 59.007 1.00 91.25 200 GLN A N 1
ATOM 1570 C CA . GLN A 1 200 ? -41.922 -13.085 59.294 1.00 91.25 200 GLN A CA 1
ATOM 1571 C C . GLN A 1 200 ? -41.635 -13.834 60.601 1.00 91.25 200 GLN A C 1
ATOM 1573 O O . GLN A 1 200 ? -42.556 -14.031 61.394 1.00 91.25 200 GLN A O 1
ATOM 1578 N N . THR A 1 201 ? -40.377 -14.197 60.857 1.00 90.62 201 THR A N 1
ATOM 1579 C CA . THR A 1 201 ? -39.956 -14.816 62.121 1.00 90.62 201 THR A CA 1
ATOM 1580 C C . THR A 1 201 ? -40.181 -13.871 63.301 1.00 90.62 201 THR A C 1
ATOM 1582 O O . THR A 1 201 ? -40.848 -14.256 64.259 1.00 90.62 201 THR A O 1
ATOM 1585 N N . GLN A 1 202 ? -39.750 -12.608 63.200 1.00 90.75 202 GLN A N 1
ATOM 1586 C CA . GLN A 1 202 ? -39.985 -11.596 64.241 1.00 90.75 202 GLN A CA 1
ATOM 1587 C C . GLN A 1 202 ? -41.479 -11.368 64.507 1.00 90.75 202 GLN A C 1
ATOM 1589 O O . GLN A 1 202 ? -41.903 -11.252 65.656 1.00 90.75 202 GLN A O 1
ATOM 1594 N N . PHE A 1 203 ? -42.306 -11.338 63.458 1.00 92.00 203 PHE A N 1
ATOM 1595 C CA . PHE A 1 203 ? -43.756 -11.220 63.605 1.00 92.00 203 PHE A CA 1
ATOM 1596 C C . PHE A 1 203 ? -44.362 -12.434 64.322 1.00 92.00 203 PHE A C 1
ATOM 1598 O O . PHE A 1 203 ? -45.229 -12.273 65.182 1.00 92.00 203 PHE A O 1
ATOM 1605 N N . GLN A 1 204 ? -43.910 -13.653 64.006 1.00 92.62 204 GLN A N 1
ATOM 1606 C CA . GLN A 1 204 ? -44.366 -14.862 64.697 1.00 92.62 204 GLN A CA 1
ATOM 1607 C C . GLN A 1 204 ? -43.945 -14.883 66.170 1.00 92.62 204 GLN A C 1
ATOM 1609 O O . GLN A 1 204 ? -44.762 -15.233 67.021 1.00 92.62 204 GLN A O 1
ATOM 1614 N N . GLU A 1 205 ? -42.713 -14.481 66.480 1.00 90.88 205 GLU A N 1
ATOM 1615 C CA . GLU A 1 205 ? -42.230 -14.337 67.857 1.00 90.88 205 GLU A CA 1
ATOM 1616 C C . GLU A 1 205 ? -43.025 -13.277 68.621 1.00 90.88 205 GLU A C 1
ATOM 1618 O O . GLU A 1 205 ? -43.502 -13.545 69.721 1.00 90.88 205 GLU A O 1
ATOM 1623 N N . SER A 1 206 ? -43.273 -12.116 68.010 1.00 90.44 206 SER A N 1
ATOM 1624 C CA . SER A 1 206 ? -44.112 -11.067 68.595 1.00 90.44 206 SER A CA 1
ATOM 1625 C C . SER A 1 206 ? -45.534 -11.564 68.859 1.00 90.44 206 SER A C 1
ATOM 1627 O O . SER A 1 206 ? -46.068 -11.357 69.946 1.00 90.44 206 SER A O 1
ATOM 1629 N N . LYS A 1 207 ? -46.140 -12.299 67.918 1.00 91.44 207 LYS A N 1
ATOM 1630 C CA . LYS A 1 207 ? -47.471 -12.892 68.105 1.00 91.44 207 LYS A CA 1
ATOM 1631 C C . LYS A 1 207 ? -47.497 -13.888 69.270 1.00 91.44 207 LYS A C 1
ATOM 1633 O O . LYS A 1 207 ? -48.461 -13.888 70.034 1.00 91.44 207 LYS A O 1
ATOM 1638 N N . ARG A 1 208 ? -46.452 -14.713 69.421 1.00 91.12 208 ARG A N 1
ATOM 1639 C CA . ARG A 1 208 ? -46.301 -15.617 70.574 1.00 91.12 208 ARG A CA 1
ATOM 1640 C C . ARG A 1 208 ? -46.184 -14.827 71.875 1.00 91.12 208 ARG A C 1
ATOM 1642 O O . ARG A 1 208 ? -46.989 -15.055 72.772 1.00 91.12 208 ARG A O 1
ATOM 1649 N N . ALA A 1 209 ? -45.297 -13.838 71.932 1.00 90.88 209 ALA A N 1
ATOM 1650 C CA . ALA A 1 209 ? -45.115 -12.987 73.106 1.00 90.88 209 ALA A CA 1
ATOM 1651 C C . ALA A 1 209 ? -46.407 -12.250 73.502 1.00 90.88 209 ALA A C 1
ATOM 1653 O O . ALA A 1 209 ? -46.750 -12.199 74.680 1.00 90.88 209 ALA A O 1
ATOM 1654 N N . VAL A 1 210 ? -47.173 -11.736 72.531 1.00 92.06 210 VAL A N 1
ATOM 1655 C CA . VAL A 1 210 ? -48.492 -11.131 72.783 1.00 92.06 210 VAL A CA 1
ATOM 1656 C C . VAL A 1 210 ? -49.454 -12.163 73.360 1.00 92.06 210 VAL A C 1
ATOM 1658 O O . VAL A 1 210 ? -50.103 -11.876 74.359 1.00 92.06 210 VAL A O 1
ATOM 1661 N N . SER A 1 211 ? -49.530 -13.367 72.784 1.00 91.06 211 SER A N 1
ATOM 1662 C CA . SER A 1 211 ? -50.411 -14.419 73.306 1.00 91.06 211 SER A CA 1
ATOM 1663 C C . SER A 1 211 ? -50.049 -14.831 74.740 1.00 91.06 211 SER A C 1
ATOM 1665 O O . SER A 1 211 ? -50.930 -14.964 75.591 1.00 91.06 211 SER A O 1
ATOM 1667 N N . GLU A 1 212 ? -48.755 -14.939 75.045 1.00 90.44 212 GLU A N 1
ATOM 1668 C CA . GLU A 1 212 ? -48.247 -15.237 76.385 1.00 90.44 212 GLU A CA 1
ATOM 1669 C C . GLU A 1 212 ? -48.555 -14.101 77.364 1.00 90.44 212 GLU A C 1
ATOM 1671 O O . GLU A 1 212 ? -49.039 -14.357 78.467 1.00 90.44 212 GLU A O 1
ATOM 1676 N N . ALA A 1 213 ? -48.365 -12.846 76.948 1.00 89.69 213 ALA A N 1
ATOM 1677 C CA . ALA A 1 213 ? -48.705 -11.673 77.743 1.00 89.69 213 ALA A CA 1
ATOM 1678 C C . ALA A 1 213 ? -50.213 -11.580 78.012 1.00 89.69 213 ALA A C 1
ATOM 1680 O O . ALA A 1 213 ? -50.610 -11.297 79.140 1.00 89.69 213 ALA A O 1
ATOM 1681 N N . THR A 1 214 ? -51.065 -11.871 77.021 1.00 90.75 214 THR A N 1
ATOM 1682 C CA . THR A 1 214 ? -52.522 -11.917 77.223 1.00 90.75 214 THR A CA 1
ATOM 1683 C C . THR A 1 214 ? -52.921 -13.030 78.184 1.00 90.75 214 THR A C 1
ATOM 1685 O O . THR A 1 214 ? -53.703 -12.785 79.097 1.00 90.75 214 THR A O 1
ATOM 1688 N N . ALA A 1 215 ? -52.325 -14.221 78.064 1.00 90.94 215 ALA A N 1
ATOM 1689 C CA . ALA A 1 215 ? -52.582 -15.325 78.983 1.00 90.94 215 ALA A CA 1
ATOM 1690 C C . ALA A 1 215 ? -52.112 -15.000 80.411 1.00 90.94 215 ALA A C 1
ATOM 1692 O O . ALA A 1 215 ? -52.777 -15.356 81.385 1.00 90.94 215 ALA A O 1
ATOM 1693 N N . LEU A 1 216 ? -50.980 -14.304 80.551 1.00 89.75 216 LEU A N 1
ATOM 1694 C CA . LEU A 1 216 ? -50.492 -13.818 81.837 1.00 89.75 216 LEU A CA 1
ATOM 1695 C C . LEU A 1 216 ? -51.439 -12.764 82.421 1.00 89.75 216 LEU A C 1
ATOM 1697 O O . LEU A 1 216 ? -51.796 -12.861 83.588 1.00 89.75 216 LEU A O 1
ATOM 1701 N N . ALA A 1 217 ? -51.891 -11.801 81.616 1.00 88.50 217 ALA A N 1
ATOM 1702 C CA . ALA A 1 217 ? -52.835 -10.773 82.042 1.00 88.50 217 ALA A CA 1
ATOM 1703 C C . ALA A 1 217 ? -54.175 -11.379 82.486 1.00 88.50 217 ALA A C 1
ATOM 1705 O O . ALA A 1 217 ? -54.712 -10.983 83.517 1.00 88.50 217 ALA A O 1
ATOM 1706 N N . GLU A 1 218 ? -54.690 -12.379 81.768 1.00 90.44 218 GLU A N 1
ATOM 1707 C CA . GLU A 1 218 ? -55.886 -13.122 82.173 1.00 90.44 218 GLU A CA 1
ATOM 1708 C C . GLU A 1 218 ? -55.682 -13.873 83.490 1.00 90.44 218 GLU A C 1
ATOM 1710 O O . GLU A 1 218 ? -56.555 -13.823 84.356 1.00 90.44 218 GLU A O 1
ATOM 1715 N N . LYS A 1 219 ? -54.537 -14.546 83.669 1.00 89.44 219 LYS A N 1
ATOM 1716 C CA . LYS A 1 219 ? -54.188 -15.203 84.939 1.00 89.44 219 LYS A CA 1
ATOM 1717 C C . LYS A 1 219 ? -54.100 -14.195 86.082 1.00 89.44 219 LYS A C 1
ATOM 1719 O O . LYS A 1 219 ? -54.672 -14.438 87.138 1.00 89.44 219 LYS A O 1
ATOM 1724 N N . SER A 1 220 ? -53.444 -13.059 85.862 1.00 85.38 220 SER A N 1
ATOM 1725 C CA . SER A 1 220 ? -53.350 -11.976 86.842 1.00 85.38 220 SER A CA 1
ATOM 1726 C C . SER A 1 220 ? -54.723 -11.401 87.176 1.00 85.38 220 SER A C 1
ATOM 1728 O O . SER A 1 220 ? -55.008 -11.180 88.346 1.00 85.38 220 SER A O 1
ATOM 1730 N N . ARG A 1 221 ? -55.604 -11.221 86.182 1.00 86.69 221 ARG A N 1
ATOM 1731 C CA . ARG A 1 221 ? -56.981 -10.761 86.405 1.00 86.69 221 ARG A CA 1
ATOM 1732 C C . ARG A 1 221 ? -57.785 -11.771 87.215 1.00 86.69 221 ARG A C 1
ATOM 1734 O O . ARG A 1 221 ? -58.455 -11.383 88.158 1.00 86.69 221 ARG A O 1
ATOM 1741 N N . LYS A 1 222 ? -57.696 -13.063 86.885 1.00 89.12 222 LYS A N 1
ATOM 1742 C CA . LYS A 1 222 ? -58.329 -14.130 87.677 1.00 89.12 222 LYS A CA 1
ATOM 1743 C C . LYS A 1 222 ? -57.831 -14.111 89.117 1.00 89.12 222 LYS A C 1
ATOM 1745 O O . LYS A 1 222 ? -58.649 -14.127 90.021 1.00 89.12 222 LYS A O 1
ATOM 1750 N N . ARG A 1 223 ? -56.517 -13.985 89.324 1.00 87.25 223 ARG A N 1
ATOM 1751 C CA . ARG A 1 223 ? -55.937 -13.913 90.667 1.00 87.25 223 ARG A CA 1
ATOM 1752 C C . ARG A 1 223 ? -56.366 -12.659 91.430 1.00 87.25 223 ARG A C 1
ATOM 1754 O O . ARG A 1 223 ? -56.583 -12.734 92.630 1.00 87.25 223 ARG A O 1
ATOM 1761 N N . ALA A 1 224 ? -56.484 -11.519 90.753 1.00 84.75 224 ALA A N 1
ATOM 1762 C CA . ALA A 1 224 ? -56.997 -10.291 91.353 1.00 84.75 224 ALA A CA 1
ATOM 1763 C C . ALA A 1 224 ? -58.464 -10.447 91.780 1.00 84.75 224 ALA A C 1
ATOM 1765 O O . ALA A 1 224 ? -58.794 -10.090 92.902 1.00 84.75 224 ALA A O 1
ATOM 1766 N N . ASN A 1 225 ? -59.303 -11.050 90.932 1.00 84.69 225 ASN A N 1
ATOM 1767 C CA . ASN A 1 225 ? -60.691 -11.351 91.276 1.00 84.69 225 ASN A CA 1
ATOM 1768 C C . ASN A 1 225 ? -60.787 -12.358 92.436 1.00 84.69 225 ASN A C 1
ATOM 1770 O O . ASN A 1 225 ? -61.583 -12.157 93.335 1.00 84.69 225 ASN A O 1
ATOM 1774 N N . GLU A 1 226 ? -59.951 -13.404 92.462 1.00 84.38 226 GLU A N 1
ATOM 1775 C CA . GLU A 1 226 ? -59.879 -14.337 93.601 1.00 84.38 226 GLU A CA 1
ATOM 1776 C C . GLU A 1 226 ? -59.545 -13.605 94.908 1.00 84.38 226 GLU A C 1
ATOM 1778 O O . GLU A 1 226 ? -60.157 -13.872 95.935 1.00 84.38 226 GLU A O 1
ATOM 1783 N N . LEU A 1 227 ? -58.600 -12.659 94.876 1.00 80.69 227 LEU A N 1
ATOM 1784 C CA . LEU A 1 227 ? -58.259 -11.832 96.038 1.00 80.69 227 LEU A CA 1
ATOM 1785 C C . LEU A 1 227 ? -59.396 -10.876 96.435 1.00 80.69 227 LEU A C 1
ATOM 1787 O O . LEU A 1 227 ? -59.569 -10.598 97.619 1.00 80.69 227 LEU A O 1
ATOM 1791 N N . GLU A 1 228 ? -60.155 -10.361 95.467 1.00 80.81 228 GLU A N 1
ATOM 1792 C CA . GLU A 1 228 ? -61.351 -9.547 95.711 1.00 80.81 228 GLU A CA 1
ATOM 1793 C C . GLU A 1 228 ? -62.464 -10.380 96.368 1.00 80.81 228 GLU A C 1
ATOM 1795 O O . GLU A 1 228 ? -63.035 -9.950 97.369 1.00 80.81 228 GLU A O 1
ATOM 1800 N N . ASP A 1 229 ? -62.692 -11.605 95.893 1.00 78.38 229 ASP A N 1
ATOM 1801 C CA . ASP A 1 229 ? -63.637 -12.558 96.482 1.00 78.38 229 ASP A CA 1
ATOM 1802 C C . ASP A 1 229 ? -63.199 -12.990 97.899 1.00 78.38 229 ASP A C 1
ATOM 1804 O O . ASP A 1 229 ? -64.027 -13.079 98.808 1.00 78.38 229 ASP A O 1
ATOM 1808 N N . GLU A 1 230 ? -61.897 -13.218 98.127 1.00 71.31 230 GLU A N 1
ATOM 1809 C CA . GLU A 1 230 ? -61.322 -13.473 99.461 1.00 71.31 230 GLU A CA 1
ATOM 1810 C C . GLU A 1 230 ? -61.556 -12.275 100.409 1.00 71.31 230 GLU A C 1
ATOM 1812 O O . GLU A 1 230 ? -61.901 -12.461 101.580 1.00 71.31 230 GLU A O 1
ATOM 1817 N N . LEU A 1 231 ? -61.439 -11.040 99.906 1.00 66.25 231 LEU A N 1
ATOM 1818 C CA . LEU A 1 231 ? -61.762 -9.810 100.641 1.00 66.25 231 LEU A CA 1
ATOM 1819 C C . LEU A 1 231 ? -63.262 -9.678 100.939 1.00 66.25 231 LEU A C 1
ATOM 1821 O O . LEU A 1 231 ? -63.633 -9.263 102.039 1.00 66.25 231 LEU A O 1
ATOM 1825 N N . GLU A 1 232 ? -64.136 -10.046 100.002 1.00 63.94 232 GLU A N 1
ATOM 1826 C CA . GLU A 1 232 ? -65.582 -10.058 100.230 1.00 63.94 232 GLU A CA 1
ATOM 1827 C C . GLU A 1 232 ? -66.022 -11.146 101.217 1.00 63.94 232 GLU A C 1
ATOM 1829 O O . GLU A 1 232 ? -66.984 -10.938 101.958 1.00 63.94 232 GLU A O 1
ATOM 1834 N N . GLN A 1 233 ? -65.336 -12.288 101.269 1.00 62.78 233 GLN A N 1
ATOM 1835 C CA . GLN A 1 233 ? -65.575 -13.319 102.284 1.00 62.78 233 GLN A CA 1
ATOM 1836 C C . GLN A 1 233 ? -65.069 -12.894 103.668 1.00 62.78 233 GLN A C 1
ATOM 1838 O O . GLN A 1 233 ? -65.653 -13.279 104.680 1.00 62.78 233 GLN A O 1
ATOM 1843 N N . ALA A 1 234 ? -64.061 -12.023 103.731 1.00 59.09 234 ALA A N 1
ATOM 1844 C CA . ALA A 1 234 ? -63.584 -11.389 104.959 1.00 59.09 234 ALA A CA 1
ATOM 1845 C C . ALA A 1 234 ? -64.503 -10.249 105.472 1.00 59.09 234 ALA A C 1
ATOM 1847 O O . ALA A 1 234 ? -64.043 -9.332 106.159 1.00 59.09 234 ALA A O 1
ATOM 1848 N N . LYS A 1 235 ? -65.815 -10.295 105.186 1.00 54.22 235 LYS A N 1
ATOM 1849 C CA . LYS A 1 235 ? -66.847 -9.381 105.721 1.00 54.22 235 LYS A CA 1
ATOM 1850 C C . LYS A 1 235 ? -67.152 -9.657 107.204 1.00 54.22 235 LYS A C 1
ATOM 1852 O O . LYS A 1 235 ? -68.278 -9.970 107.570 1.00 54.22 235 LYS A O 1
ATOM 1857 N N . ASP A 1 236 ? -66.154 -9.460 108.063 1.00 56.22 236 ASP A N 1
ATOM 1858 C CA . ASP A 1 236 ? -66.293 -9.397 109.529 1.00 56.22 236 ASP A CA 1
ATOM 1859 C C . ASP A 1 236 ? -65.747 -8.050 110.063 1.00 56.22 236 ASP A C 1
ATOM 1861 O O . ASP A 1 236 ? -65.129 -7.952 111.126 1.00 56.22 236 ASP A O 1
ATOM 1865 N N . PHE A 1 237 ? -65.965 -6.972 109.295 1.00 58.09 237 PHE A N 1
ATOM 1866 C CA . PHE A 1 237 ? -65.513 -5.617 109.639 1.00 58.09 237 PHE A CA 1
ATOM 1867 C C . PHE A 1 237 ? -66.133 -5.102 110.944 1.00 58.09 237 PHE A C 1
ATOM 1869 O O . PHE A 1 237 ? -65.455 -4.429 111.709 1.00 58.09 237 PHE A O 1
ATOM 1876 N N . THR A 1 238 ? -67.369 -5.482 111.270 1.00 59.28 238 THR A N 1
ATOM 1877 C CA . THR A 1 238 ? -68.050 -5.082 112.514 1.00 59.28 238 THR A CA 1
ATOM 1878 C C . THR A 1 238 ? -67.354 -5.628 113.759 1.00 59.28 238 THR A C 1
ATOM 1880 O O . THR A 1 238 ? -67.245 -4.934 114.769 1.00 59.28 238 THR A O 1
ATOM 1883 N N . ARG A 1 239 ? -66.845 -6.863 113.684 1.00 59.75 239 ARG A N 1
ATOM 1884 C CA . ARG A 1 239 ? -66.179 -7.538 114.802 1.00 59.75 239 ARG A CA 1
ATOM 1885 C C . ARG A 1 239 ? -64.793 -6.955 115.060 1.00 59.75 239 ARG A C 1
ATOM 1887 O O . ARG A 1 239 ? -64.405 -6.772 116.209 1.00 59.75 239 ARG A O 1
ATOM 1894 N N . LEU A 1 240 ? -64.065 -6.611 113.998 1.00 59.41 240 LEU A N 1
ATOM 1895 C CA . LEU A 1 240 ? -62.776 -5.926 114.105 1.00 59.41 240 LEU A CA 1
ATOM 1896 C C . LEU A 1 240 ? -62.925 -4.502 114.654 1.00 59.41 240 LEU A C 1
ATOM 1898 O O . LEU A 1 240 ? -62.144 -4.119 115.523 1.00 59.41 240 LEU A O 1
ATOM 1902 N N . THR A 1 241 ? -63.940 -3.743 114.228 1.00 66.38 241 THR A N 1
ATOM 1903 C CA . THR A 1 241 ? -64.199 -2.401 114.775 1.00 66.38 241 THR A CA 1
ATOM 1904 C C . THR A 1 241 ? -64.592 -2.457 116.254 1.00 66.38 241 THR A C 1
ATOM 1906 O O . THR A 1 241 ? -64.029 -1.706 117.044 1.00 66.38 241 THR A O 1
ATOM 1909 N N . GLN A 1 242 ? -65.445 -3.406 116.663 1.00 70.44 242 GLN A N 1
ATOM 1910 C CA . GLN A 1 242 ? -65.790 -3.613 118.079 1.00 70.44 242 GLN A CA 1
ATOM 1911 C C . GLN A 1 242 ? -64.572 -3.970 118.939 1.00 70.44 242 GLN A C 1
ATOM 1913 O O . GLN A 1 242 ? -64.404 -3.415 120.019 1.00 70.44 242 GLN A O 1
ATOM 1918 N N . ILE A 1 243 ? -63.679 -4.842 118.457 1.00 71.62 243 ILE A N 1
ATOM 1919 C CA . ILE A 1 243 ? -62.453 -5.200 119.191 1.00 71.62 243 ILE A CA 1
ATOM 1920 C C . ILE A 1 243 ? -61.528 -3.986 119.347 1.00 71.62 243 ILE A C 1
ATOM 1922 O O . ILE A 1 243 ? -60.897 -3.823 120.393 1.00 71.62 243 ILE A O 1
ATOM 1926 N N . VAL A 1 244 ? -61.425 -3.129 118.326 1.00 74.81 244 VAL A N 1
ATOM 1927 C CA . VAL A 1 244 ? -60.628 -1.897 118.408 1.00 74.81 244 VAL A CA 1
ATOM 1928 C C . VAL A 1 244 ? -61.248 -0.919 119.409 1.00 74.81 244 VAL A C 1
ATOM 1930 O O . VAL A 1 244 ? -60.529 -0.423 120.274 1.00 74.81 244 VAL A O 1
ATOM 1933 N N . GLU A 1 245 ? -62.564 -0.706 119.370 1.00 76.06 245 GLU A N 1
ATOM 1934 C CA . GLU A 1 245 ? -63.274 0.163 120.317 1.00 76.06 245 GLU A CA 1
ATOM 1935 C C . GLU A 1 245 ? -63.183 -0.348 121.767 1.00 76.06 245 GLU A C 1
ATOM 1937 O O . GLU A 1 245 ? -62.888 0.433 122.673 1.00 76.06 245 GLU A O 1
ATOM 1942 N N . GLU A 1 246 ? -63.334 -1.657 122.005 1.00 76.38 246 GLU A N 1
ATOM 1943 C CA . GLU A 1 246 ? -63.149 -2.276 123.328 1.00 76.38 246 GLU A CA 1
ATOM 1944 C C . GLU A 1 246 ? -61.713 -2.116 123.843 1.00 76.38 246 GLU A C 1
ATOM 1946 O O . GLU A 1 246 ? -61.490 -1.837 125.024 1.00 76.38 246 GLU A O 1
ATOM 1951 N N . ARG A 1 247 ? -60.711 -2.257 122.965 1.00 77.06 247 ARG A N 1
ATOM 1952 C CA . ARG A 1 247 ? -59.297 -2.072 123.327 1.00 77.06 247 ARG A CA 1
ATOM 1953 C C . ARG A 1 247 ? -58.965 -0.611 123.606 1.00 77.06 247 ARG A C 1
ATOM 1955 O O . ARG A 1 247 ? -58.190 -0.339 124.524 1.00 77.06 247 ARG A O 1
ATOM 1962 N N . GLU A 1 248 ? -59.543 0.325 122.860 1.00 77.69 248 GLU A N 1
ATOM 1963 C CA . GLU A 1 248 ? -59.410 1.756 123.133 1.00 77.69 248 GLU A CA 1
ATOM 1964 C C . GLU A 1 248 ? -60.095 2.154 124.441 1.00 77.69 248 GLU A C 1
ATOM 1966 O O . GLU A 1 248 ? -59.526 2.932 125.213 1.00 77.69 248 GLU A O 1
ATOM 1971 N N . TRP A 1 249 ? -61.275 1.597 124.726 1.00 79.44 249 TRP A N 1
ATOM 1972 C CA . TRP A 1 249 ? -61.972 1.803 125.992 1.00 79.44 249 TRP A CA 1
ATOM 1973 C C . TRP A 1 249 ? -61.163 1.241 127.165 1.00 79.44 249 TRP A C 1
ATOM 1975 O O . TRP A 1 249 ? -60.864 1.978 128.103 1.00 79.44 249 TRP A O 1
ATOM 1985 N N . GLY A 1 250 ? -60.677 -0.001 127.061 1.00 75.81 250 GLY A N 1
ATOM 1986 C CA . GLY A 1 250 ? -59.817 -0.614 128.077 1.00 75.81 250 GLY A CA 1
ATOM 1987 C C . GLY A 1 250 ? -58.492 0.132 128.277 1.00 75.81 250 GLY A C 1
ATOM 1988 O O . GLY A 1 250 ? -58.001 0.242 129.399 1.00 75.81 250 GLY A O 1
ATOM 1989 N N . ARG A 1 251 ? -57.922 0.725 127.218 1.00 77.62 251 ARG A N 1
ATOM 1990 C CA . ARG A 1 251 ? -56.739 1.592 127.334 1.00 77.62 251 ARG A CA 1
ATOM 1991 C C . ARG A 1 251 ? -57.056 2.886 128.085 1.00 77.62 251 ARG A C 1
ATOM 1993 O O . ARG A 1 251 ? -56.261 3.287 128.931 1.00 77.62 251 ARG A O 1
ATOM 2000 N N . LYS A 1 252 ? -58.191 3.533 127.801 1.00 80.12 252 LYS A N 1
ATOM 2001 C CA . LYS A 1 252 ? -58.633 4.747 128.515 1.00 80.12 252 LYS A CA 1
ATOM 2002 C C . LYS A 1 252 ? -58.935 4.458 129.985 1.00 80.12 252 LYS A C 1
ATOM 2004 O O . LYS A 1 252 ? -58.544 5.241 130.845 1.00 80.12 252 LYS A O 1
ATOM 2009 N N . GLU A 1 253 ? -59.566 3.326 130.277 1.00 82.19 253 GLU A N 1
ATOM 2010 C CA . GLU A 1 253 ? -59.862 2.891 131.641 1.00 82.19 253 GLU A CA 1
ATOM 2011 C C . GLU A 1 253 ? -58.573 2.582 132.422 1.00 82.19 253 GLU A C 1
ATOM 2013 O O . GLU A 1 253 ? -58.357 3.121 133.508 1.00 82.19 253 GLU A O 1
ATOM 2018 N N . ALA A 1 254 ? -57.643 1.821 131.833 1.00 78.06 254 ALA A N 1
ATOM 2019 C CA . ALA A 1 254 ? -56.333 1.559 132.431 1.00 78.06 254 ALA A CA 1
ATOM 2020 C C . ALA A 1 254 ? -55.521 2.846 132.660 1.00 78.06 254 ALA A C 1
ATOM 2022 O O . ALA A 1 254 ? -54.827 2.972 133.669 1.00 78.06 254 ALA A O 1
ATOM 2023 N N . GLN A 1 255 ? -55.627 3.819 131.752 1.00 78.38 255 GLN A N 1
ATOM 2024 C CA . GLN A 1 255 ? -54.985 5.121 131.905 1.00 78.38 255 GLN A CA 1
ATOM 2025 C C . GLN A 1 255 ? -55.613 5.932 133.049 1.00 78.38 255 GLN A C 1
ATOM 2027 O O . GLN A 1 255 ? -54.882 6.504 133.852 1.00 78.38 255 GLN A O 1
ATOM 2032 N N . SER A 1 256 ? -56.940 5.894 133.204 1.00 76.75 256 SER A N 1
ATOM 2033 C CA . SER A 1 256 ? -57.627 6.501 134.351 1.00 76.75 256 SER A CA 1
ATOM 2034 C C . SER A 1 256 ? -57.209 5.861 135.680 1.00 76.75 256 SER A C 1
ATOM 2036 O O . SER A 1 256 ? -56.938 6.580 136.644 1.00 76.75 256 SER A O 1
ATOM 2038 N N . TYR A 1 257 ? -57.071 4.531 135.729 1.00 81.25 257 TYR A N 1
ATOM 2039 C CA . TYR A 1 257 ? -56.554 3.830 136.909 1.00 81.25 257 TYR A CA 1
ATOM 2040 C C . TYR A 1 257 ? -55.092 4.176 137.208 1.00 81.25 257 TYR A C 1
ATOM 2042 O O . TYR A 1 257 ? -54.734 4.353 138.373 1.00 81.25 257 TYR A O 1
ATOM 2050 N N . TYR A 1 258 ? -54.250 4.306 136.180 1.00 80.12 258 TYR A N 1
ATOM 2051 C CA . TYR A 1 258 ? -52.863 4.737 136.341 1.00 80.12 258 TYR A CA 1
ATOM 2052 C C . TYR A 1 258 ? -52.775 6.166 136.889 1.00 80.12 258 TYR A C 1
ATOM 2054 O O . TYR A 1 258 ? -52.039 6.406 137.846 1.00 80.12 258 TYR A O 1
ATOM 2062 N N . ASP A 1 259 ? -53.562 7.097 136.348 1.00 78.50 259 ASP A N 1
ATOM 2063 C CA . ASP A 1 259 ? -53.591 8.490 136.800 1.00 78.50 259 ASP A CA 1
ATOM 2064 C C . ASP A 1 259 ? -54.121 8.608 138.239 1.00 78.50 259 ASP A C 1
ATOM 2066 O O . ASP A 1 259 ? -53.558 9.349 139.053 1.00 78.50 259 ASP A O 1
ATOM 2070 N N . TYR A 1 260 ? -55.138 7.815 138.595 1.00 80.69 260 TYR A N 1
ATOM 2071 C CA . TYR A 1 260 ? -55.636 7.704 139.967 1.00 80.69 260 TYR A CA 1
ATOM 2072 C C . TYR A 1 260 ? -54.564 7.153 140.920 1.00 80.69 260 TYR A C 1
ATOM 2074 O O . TYR A 1 260 ? -54.289 7.751 141.963 1.00 80.69 260 TYR A O 1
ATOM 2082 N N . ALA A 1 261 ? -53.894 6.059 140.547 1.00 75.56 261 ALA A N 1
ATOM 2083 C CA . ALA A 1 261 ? -52.827 5.461 141.346 1.00 75.56 261 ALA A CA 1
ATOM 2084 C C . ALA A 1 261 ? -51.622 6.405 141.504 1.00 75.56 261 ALA A C 1
ATOM 2086 O O . ALA A 1 261 ? -51.012 6.470 142.574 1.00 75.56 261 ALA A O 1
ATOM 2087 N N . LEU A 1 262 ? -51.291 7.185 140.470 1.00 81.50 262 LEU A N 1
ATOM 2088 C CA . LEU A 1 262 ? -50.232 8.191 140.521 1.00 81.50 262 LEU A CA 1
ATOM 2089 C C . LEU A 1 262 ? -50.596 9.347 141.469 1.00 81.50 262 LEU A C 1
ATOM 2091 O O . LEU A 1 262 ? -49.741 9.807 142.232 1.00 81.50 262 LEU A O 1
ATOM 2095 N N . ALA A 1 263 ? -51.852 9.801 141.453 1.00 77.62 263 ALA A N 1
ATOM 2096 C CA . ALA A 1 263 ? -52.355 10.816 142.377 1.00 77.62 263 ALA A CA 1
ATOM 2097 C C . ALA A 1 263 ? -52.352 10.315 143.832 1.00 77.62 263 ALA A C 1
ATOM 2099 O O . ALA A 1 263 ? -51.886 11.022 144.731 1.00 77.62 263 ALA A O 1
ATOM 2100 N N . GLU A 1 264 ? -52.783 9.073 144.063 1.00 80.50 264 GLU A N 1
ATOM 2101 C CA . GLU A 1 264 ? -52.771 8.447 145.387 1.00 80.50 264 GLU A CA 1
ATOM 2102 C C . GLU A 1 264 ? -51.339 8.250 145.906 1.00 80.50 264 GLU A C 1
ATOM 2104 O O . GLU A 1 264 ? -51.047 8.557 147.066 1.00 80.50 264 GLU A O 1
ATOM 2109 N N . LYS A 1 265 ? -50.409 7.823 145.039 1.00 78.88 265 LYS A N 1
ATOM 2110 C CA . LYS A 1 265 ? -48.983 7.731 145.373 1.00 78.88 265 LYS A CA 1
ATOM 2111 C C . LYS A 1 265 ? -48.426 9.093 145.782 1.00 78.88 265 LYS A C 1
ATOM 2113 O O . LYS A 1 265 ? -47.834 9.196 146.850 1.00 78.88 265 LYS A O 1
ATOM 2118 N N . LYS A 1 266 ? -48.670 10.157 145.006 1.00 77.94 266 LYS A N 1
ATOM 2119 C CA . LYS A 1 266 ? -48.233 11.522 145.366 1.00 77.94 266 LYS A CA 1
ATOM 2120 C C . LYS A 1 266 ? -48.800 11.974 146.714 1.00 77.94 266 LYS A C 1
ATOM 2122 O O . LYS A 1 266 ? -48.092 12.611 147.497 1.00 77.94 266 LYS A O 1
ATOM 2127 N N . GLN A 1 267 ? -50.054 11.634 147.016 1.00 78.12 267 GLN A N 1
ATOM 2128 C CA . GLN A 1 267 ? -50.670 11.950 148.304 1.00 78.12 267 GLN A CA 1
ATOM 2129 C C . GLN A 1 267 ? -50.010 11.178 149.459 1.00 78.12 267 GLN A C 1
ATOM 2131 O O . GLN A 1 267 ? -49.751 11.761 150.515 1.00 78.12 267 GLN A O 1
ATOM 2136 N N . LYS A 1 268 ? -49.712 9.887 149.268 1.00 78.38 268 LYS A N 1
ATOM 2137 C CA . LYS A 1 268 ? -49.018 9.049 150.258 1.00 78.38 268 LYS A CA 1
ATOM 2138 C C . LYS A 1 268 ? -47.568 9.483 150.461 1.00 78.38 268 LYS A C 1
ATOM 2140 O O . LYS A 1 268 ? -47.162 9.630 151.608 1.00 78.38 268 LYS A O 1
ATOM 2145 N N . ASP A 1 269 ? -46.839 9.802 149.396 1.00 73.81 269 ASP A N 1
ATOM 2146 C CA . ASP A 1 269 ? -45.467 10.320 149.466 1.00 73.81 269 ASP A CA 1
ATOM 2147 C C . ASP A 1 269 ? -45.422 11.667 150.206 1.00 73.81 269 ASP A C 1
ATOM 2149 O O . ASP A 1 269 ? -44.563 11.882 151.058 1.00 73.81 269 ASP A O 1
ATOM 2153 N N . SER A 1 270 ? -46.408 12.546 149.980 1.00 73.50 270 SER A N 1
ATOM 2154 C CA . SER A 1 270 ? -46.533 13.817 150.714 1.00 73.50 270 SER A CA 1
ATOM 2155 C C . SER A 1 270 ? -46.815 13.608 152.207 1.00 73.50 270 SER A C 1
ATOM 2157 O O . SER A 1 270 ? -46.294 14.339 153.052 1.00 73.50 270 SER A O 1
ATOM 2159 N N . LYS A 1 271 ? -47.636 12.607 152.554 1.00 77.00 271 LYS A N 1
ATOM 2160 C CA . LYS A 1 271 ? -47.885 12.223 153.953 1.00 77.00 271 LYS A CA 1
ATOM 2161 C C . LYS A 1 271 ? -46.638 11.611 154.590 1.00 77.00 271 LYS A C 1
ATOM 2163 O O . LYS A 1 271 ? -46.310 11.984 155.711 1.00 77.00 271 LYS A O 1
ATOM 2168 N N . MET A 1 272 ? -45.926 10.745 153.871 1.00 77.12 272 MET A N 1
ATOM 2169 C CA . MET A 1 272 ? -44.696 10.104 154.335 1.00 77.12 272 MET A CA 1
ATOM 2170 C C . MET A 1 272 ? -43.586 11.132 154.571 1.00 77.12 272 MET A C 1
ATOM 2172 O O . MET A 1 272 ? -42.973 11.110 155.630 1.00 77.12 272 MET A O 1
ATOM 2176 N N . LEU A 1 273 ? -43.403 12.106 153.674 1.00 74.19 273 LEU A N 1
ATOM 2177 C CA . LEU A 1 273 ? -42.467 13.221 153.870 1.00 74.19 273 LEU A CA 1
ATOM 2178 C C . LEU A 1 273 ? -42.790 14.048 155.124 1.00 74.19 273 LEU A C 1
ATOM 2180 O O . LEU A 1 273 ? -41.883 14.387 155.881 1.00 74.19 273 LEU A O 1
ATOM 2184 N N . ARG A 1 274 ? -44.074 14.330 155.390 1.00 71.88 274 ARG A N 1
ATOM 2185 C CA . ARG A 1 274 ? -44.493 15.008 156.632 1.00 71.88 274 ARG A CA 1
ATOM 2186 C C . ARG A 1 274 ? -44.235 14.158 157.876 1.00 71.88 274 ARG A C 1
ATOM 2188 O O . ARG A 1 274 ? -43.809 14.691 158.893 1.00 71.88 274 ARG A O 1
ATOM 2195 N N . GLN A 1 275 ? -44.487 12.853 157.802 1.00 70.88 275 GLN A N 1
ATOM 2196 C CA . GLN A 1 275 ? -44.241 11.929 158.909 1.00 70.88 275 GLN A CA 1
ATOM 2197 C C . GLN A 1 275 ? -42.747 11.760 159.184 1.00 70.88 275 GLN A C 1
ATOM 2199 O O . GLN A 1 275 ? -42.346 11.756 160.341 1.00 70.88 275 GLN A O 1
ATOM 2204 N N . LYS A 1 276 ? -41.922 11.699 158.136 1.00 73.88 276 LYS A N 1
ATOM 2205 C CA . LYS A 1 276 ? -40.465 11.667 158.248 1.00 73.88 276 LYS A CA 1
ATOM 2206 C C . LYS A 1 276 ? -39.936 12.931 158.925 1.00 73.88 276 LYS A C 1
ATOM 2208 O O . LYS A 1 276 ? -39.190 12.815 159.882 1.00 73.88 276 LYS A O 1
ATOM 2213 N N . ALA A 1 277 ? -40.413 14.113 158.528 1.00 69.00 277 ALA A N 1
ATOM 2214 C CA . ALA A 1 277 ? -40.042 15.364 159.194 1.00 69.00 277 ALA A CA 1
ATOM 2215 C C . ALA A 1 277 ? -40.433 15.397 160.688 1.00 69.00 277 ALA A C 1
ATOM 2217 O O . ALA A 1 277 ? -39.710 15.966 161.500 1.00 69.00 277 ALA A O 1
ATOM 2218 N N . LEU A 1 278 ? -41.556 14.772 161.068 1.00 71.75 278 LEU A N 1
ATOM 2219 C CA . LEU A 1 278 ? -41.963 14.636 162.474 1.00 71.75 278 LEU A CA 1
ATOM 2220 C C . LEU A 1 278 ? -41.079 13.653 163.254 1.00 71.75 278 LEU A C 1
ATOM 2222 O O . LEU A 1 278 ? -40.787 13.902 164.421 1.00 71.75 278 LEU A O 1
ATOM 2226 N N . VAL A 1 279 ? -40.668 12.548 162.628 1.00 70.25 279 VAL A N 1
ATOM 2227 C CA . VAL A 1 279 ? -39.771 11.558 163.243 1.00 70.25 279 VAL A CA 1
ATOM 2228 C C . VAL A 1 279 ? -38.368 12.133 163.400 1.00 70.25 279 VAL A C 1
ATOM 2230 O O . VAL A 1 279 ? -37.840 12.068 164.501 1.00 70.25 279 VAL A O 1
ATOM 2233 N N . ASP A 1 280 ? -37.825 12.795 162.375 1.00 69.69 280 ASP A N 1
ATOM 2234 C CA . ASP A 1 280 ? -36.506 13.436 162.435 1.00 69.69 280 ASP A CA 1
ATOM 2235 C C . ASP A 1 280 ? -36.465 14.503 163.555 1.00 69.69 280 ASP A C 1
ATOM 2237 O O . ASP A 1 280 ? -35.530 14.540 164.353 1.00 69.69 280 ASP A O 1
ATOM 2241 N N . ALA A 1 281 ? -37.534 15.297 163.715 1.00 67.56 281 ALA A N 1
ATOM 2242 C CA . ALA A 1 281 ? -37.662 16.244 164.829 1.00 67.56 281 ALA A CA 1
ATOM 2243 C C . ALA A 1 281 ? -37.797 15.553 166.204 1.00 67.56 281 ALA A C 1
ATOM 2245 O O . ALA A 1 281 ? -37.318 16.066 167.217 1.00 67.56 281 ALA A O 1
ATOM 2246 N N . SER A 1 282 ? -38.449 14.389 166.266 1.00 65.06 282 SER A N 1
ATOM 2247 C CA . SER A 1 282 ? -38.586 13.612 167.503 1.00 65.06 282 SER A CA 1
ATOM 2248 C C . SER A 1 282 ? -37.283 12.907 167.893 1.00 65.06 282 SER A C 1
ATOM 2250 O O . SER A 1 282 ? -36.999 12.778 169.086 1.00 65.06 282 SER A O 1
ATOM 2252 N N . ASP A 1 283 ? -36.492 12.468 166.915 1.00 67.06 283 ASP A N 1
ATOM 2253 C CA . ASP A 1 283 ? -35.192 11.838 167.125 1.00 67.06 283 ASP A CA 1
ATOM 2254 C C . ASP A 1 283 ? -34.149 12.868 167.582 1.00 67.06 283 ASP A C 1
ATOM 2256 O O . ASP A 1 283 ? -33.396 12.585 168.513 1.00 67.06 283 ASP A O 1
ATOM 2260 N N . GLU A 1 284 ? -34.189 14.109 167.079 1.00 65.00 284 GLU A N 1
ATOM 2261 C CA . GLU A 1 284 ? -33.378 15.214 167.620 1.00 65.00 284 GLU A CA 1
ATOM 2262 C C . GLU A 1 284 ? -33.691 15.503 169.101 1.00 65.00 284 GLU A C 1
ATOM 2264 O O . GLU A 1 284 ? -32.783 15.686 169.922 1.00 65.00 284 GLU A O 1
ATOM 2269 N N . VAL A 1 285 ? -34.976 15.488 169.483 1.00 66.31 285 VAL A N 1
ATOM 2270 C CA . VAL A 1 285 ? -35.402 15.658 170.884 1.00 66.31 285 VAL A CA 1
ATOM 2271 C C . VAL A 1 285 ? -34.950 14.475 171.746 1.00 66.31 285 VAL A C 1
ATOM 2273 O O . VAL A 1 285 ? -34.493 14.675 172.880 1.00 66.31 285 VAL A O 1
ATOM 2276 N N . ARG A 1 286 ? -35.039 13.248 171.220 1.00 63.91 286 ARG A N 1
ATOM 2277 C CA . ARG A 1 286 ? -34.629 12.014 171.902 1.00 63.91 286 ARG A CA 1
ATOM 2278 C C . ARG A 1 286 ? -33.112 11.937 172.096 1.00 63.91 286 ARG A C 1
ATOM 2280 O O . ARG A 1 286 ? -32.662 11.572 173.182 1.00 63.91 286 ARG A O 1
ATOM 2287 N N . ASP A 1 287 ? -32.318 12.338 171.110 1.00 65.44 287 ASP A N 1
ATOM 2288 C CA . ASP A 1 287 ? -30.856 12.378 171.214 1.00 65.44 287 ASP A CA 1
ATOM 2289 C C . ASP A 1 287 ? -30.385 13.450 172.203 1.00 65.44 287 ASP A C 1
ATOM 2291 O O . ASP A 1 287 ? -29.463 13.218 172.996 1.00 65.44 287 ASP A O 1
ATOM 2295 N N . ALA A 1 288 ? -31.063 14.602 172.243 1.00 60.69 288 ALA A N 1
ATOM 2296 C CA . ALA A 1 288 ? -30.804 15.635 173.243 1.00 60.69 288 ALA A CA 1
ATOM 2297 C C . ALA A 1 288 ? -31.124 15.157 174.675 1.00 60.69 288 ALA A C 1
ATOM 2299 O O . ALA A 1 288 ? -30.385 15.467 175.616 1.00 60.69 288 ALA A O 1
ATOM 2300 N N . THR A 1 289 ? -32.189 14.367 174.857 1.00 60.06 289 THR A N 1
ATOM 2301 C CA . THR A 1 289 ? -32.554 13.796 176.168 1.00 60.06 289 THR A CA 1
ATOM 2302 C C . THR A 1 289 ? -31.680 12.608 176.567 1.00 60.06 289 THR A C 1
ATOM 2304 O O . THR A 1 289 ? -31.292 12.520 177.731 1.00 60.06 289 THR A O 1
ATOM 2307 N N . SER A 1 290 ? -31.277 11.750 175.626 1.00 60.94 290 SER A N 1
ATOM 2308 C CA . SER A 1 290 ? -30.342 10.639 175.862 1.00 60.94 290 SER A CA 1
ATOM 2309 C C . SER A 1 290 ? -28.945 11.130 176.269 1.00 60.94 290 SER A C 1
ATOM 2311 O O . SER A 1 290 ? -28.328 10.597 177.199 1.00 60.94 290 SER A O 1
ATOM 2313 N N . LYS A 1 291 ? -28.461 12.223 175.659 1.00 62.00 291 LYS A N 1
ATOM 2314 C CA . LYS A 1 291 ? -27.211 12.875 176.084 1.00 62.00 291 LYS A CA 1
ATOM 2315 C C . LYS A 1 291 ? -27.303 13.447 177.502 1.00 62.00 291 LYS A C 1
ATOM 2317 O O . LYS A 1 291 ? -26.331 13.342 178.240 1.00 62.00 291 LYS A O 1
ATOM 2322 N N . LYS A 1 292 ? -28.455 13.981 177.928 1.00 59.28 292 LYS A N 1
ATOM 2323 C CA . LYS A 1 292 ? -28.660 14.415 179.325 1.00 59.28 292 LYS A CA 1
ATOM 2324 C C . LYS A 1 292 ? -28.757 13.237 180.300 1.00 59.28 292 LYS A C 1
ATOM 2326 O O . LYS A 1 292 ? -28.117 13.273 181.347 1.00 59.28 292 LYS A O 1
ATOM 2331 N N . SER A 1 293 ? -29.479 12.169 179.951 1.00 57.47 293 SER A N 1
ATOM 2332 C CA . SER A 1 293 ? -29.665 11.029 180.861 1.00 57.47 293 SER A CA 1
ATOM 2333 C C . SER A 1 293 ? -28.386 10.209 181.058 1.00 57.47 293 SER A C 1
ATOM 2335 O O . SER A 1 293 ? -28.160 9.693 182.151 1.00 57.47 293 SER A O 1
ATOM 2337 N N . SER A 1 294 ? -27.526 10.099 180.038 1.00 58.84 294 SER A N 1
ATOM 2338 C CA . SER A 1 294 ? -26.236 9.402 180.163 1.00 58.84 294 SER A CA 1
ATOM 2339 C C . SER A 1 294 ? -25.239 10.160 181.051 1.00 58.84 294 SER A C 1
ATOM 2341 O O . SER A 1 294 ? -24.456 9.537 181.773 1.00 58.84 294 SER A O 1
ATOM 2343 N N . VAL A 1 295 ? -25.309 11.495 181.076 1.00 63.94 295 VAL A N 1
ATOM 2344 C CA . VAL A 1 295 ? -24.529 12.337 181.998 1.00 63.94 295 VAL A CA 1
ATOM 2345 C C . VAL A 1 295 ? -25.000 12.149 183.446 1.00 63.94 295 VAL A C 1
ATOM 2347 O O . VAL A 1 295 ? -24.166 11.999 184.342 1.00 63.94 295 VAL A O 1
ATOM 2350 N N . ASP A 1 296 ? -26.312 12.064 183.682 1.00 57.50 296 ASP A N 1
ATOM 2351 C CA . ASP A 1 296 ? -26.866 11.862 185.029 1.00 57.50 296 ASP A CA 1
ATOM 2352 C C . ASP A 1 296 ? -26.617 10.443 185.577 1.00 57.50 296 ASP A C 1
ATOM 2354 O O . ASP A 1 296 ? -26.248 10.281 186.746 1.00 57.50 296 ASP A O 1
ATOM 2358 N N . LEU A 1 297 ? -26.712 9.406 184.735 1.00 58.25 297 LEU A N 1
ATOM 2359 C CA . LEU A 1 297 ? -26.438 8.011 185.119 1.00 58.25 297 LEU A CA 1
ATOM 2360 C C . LEU A 1 297 ? -24.974 7.778 185.518 1.00 58.25 297 LEU A C 1
ATOM 2362 O O . LEU A 1 297 ? -24.703 7.134 186.537 1.00 58.25 297 LEU A O 1
ATOM 2366 N N . ASN A 1 298 ? -24.025 8.365 184.783 1.00 56.25 298 ASN A N 1
ATOM 2367 C CA . ASN A 1 298 ? -22.598 8.261 185.103 1.00 56.25 298 ASN A CA 1
ATOM 2368 C C . ASN A 1 298 ? -22.234 8.942 186.433 1.00 56.25 298 ASN A C 1
ATOM 2370 O O . ASN A 1 298 ? -21.274 8.546 187.101 1.00 56.25 298 ASN A O 1
ATOM 2374 N N . ARG A 1 299 ? -23.009 9.941 186.870 1.00 55.97 299 ARG A N 1
ATOM 2375 C CA . ARG A 1 299 ? -22.778 10.611 188.156 1.00 55.97 299 ARG A CA 1
ATOM 2376 C C . ARG A 1 299 ? -23.286 9.791 189.343 1.00 55.97 299 ARG A C 1
ATOM 2378 O O . ARG A 1 299 ? -22.663 9.813 190.404 1.00 55.97 299 ARG A O 1
ATOM 2385 N N . ILE A 1 300 ? -24.381 9.050 189.168 1.00 57.47 300 ILE A N 1
ATOM 2386 C CA . ILE A 1 300 ? -24.965 8.193 190.213 1.00 57.47 300 ILE A CA 1
ATOM 2387 C C . ILE A 1 300 ? -24.096 6.952 190.455 1.00 57.47 300 ILE A C 1
ATOM 2389 O O . ILE A 1 300 ? -23.877 6.578 191.607 1.00 57.47 300 ILE A O 1
ATOM 2393 N N . GLN A 1 301 ? -23.526 6.351 189.406 1.00 55.38 301 GLN A N 1
ATOM 2394 C CA . GLN A 1 301 ? -22.674 5.164 189.560 1.00 55.38 301 GLN A CA 1
ATOM 2395 C C . GLN A 1 301 ? -21.364 5.442 190.316 1.00 55.38 301 GLN A C 1
ATOM 2397 O O . GLN A 1 301 ? -20.898 4.580 191.058 1.00 55.38 301 GLN A O 1
ATOM 2402 N N . ARG A 1 302 ? -20.821 6.668 190.260 1.00 55.06 302 ARG A N 1
ATOM 2403 C CA . ARG A 1 302 ? -19.639 7.048 191.059 1.00 55.06 302 ARG A CA 1
ATOM 2404 C C . ARG A 1 302 ? -19.892 7.127 192.571 1.00 55.06 302 ARG A C 1
ATOM 2406 O O . ARG A 1 302 ? -18.930 7.152 193.330 1.00 55.06 302 ARG A O 1
ATOM 2413 N N . LYS A 1 303 ? -21.149 7.138 193.033 1.00 54.19 303 LYS A N 1
ATOM 2414 C CA . LYS A 1 303 ? -21.484 7.191 194.470 1.00 54.19 303 LYS A CA 1
ATOM 2415 C C . LYS A 1 303 ? -21.546 5.823 195.161 1.00 54.19 303 LYS A C 1
ATOM 2417 O O . LYS A 1 303 ? -21.671 5.788 196.379 1.00 54.19 303 LYS A O 1
ATOM 2422 N N . LYS A 1 304 ? -21.467 4.706 194.427 1.00 53.28 304 LYS A N 1
ATOM 2423 C CA . LYS A 1 304 ? -21.642 3.356 195.001 1.00 53.28 304 LYS A CA 1
ATOM 2424 C C . LYS A 1 304 ? -20.351 2.614 195.362 1.00 53.28 304 LYS A C 1
ATOM 2426 O O . LYS A 1 304 ? -20.444 1.550 195.954 1.00 53.28 304 LYS A O 1
ATOM 2431 N N . ILE A 1 305 ? -19.174 3.150 195.043 1.00 54.59 305 ILE A N 1
ATOM 2432 C CA . ILE A 1 305 ? -17.928 2.367 195.107 1.00 54.59 305 ILE A CA 1
ATOM 2433 C C . ILE A 1 305 ? -17.360 2.170 196.536 1.00 54.59 305 ILE A C 1
ATOM 2435 O O . ILE A 1 305 ? -16.975 1.047 196.820 1.00 54.59 305 ILE A O 1
ATOM 2439 N N . PRO A 1 306 ? -17.372 3.118 197.496 1.00 51.25 306 PRO A N 1
ATOM 2440 C CA . PRO A 1 306 ? -16.705 2.874 198.791 1.00 51.25 306 PRO A CA 1
ATOM 2441 C C . PRO A 1 306 ? -17.627 2.534 199.976 1.00 51.25 306 PRO A C 1
ATOM 2443 O O . PRO A 1 306 ? -17.143 2.394 201.093 1.00 51.25 306 PRO A O 1
ATOM 2446 N N . HIS A 1 307 ? -18.941 2.360 199.768 1.00 53.19 307 HIS A N 1
ATOM 2447 C CA . HIS A 1 307 ? -19.790 1.693 200.773 1.00 53.19 307 HIS A CA 1
ATOM 2448 C C . HIS A 1 307 ? -19.454 0.196 200.904 1.00 53.19 307 HIS A C 1
ATOM 2450 O O . HIS A 1 307 ? -19.799 -0.407 201.913 1.00 53.19 307 HIS A O 1
ATOM 2456 N N . GLN A 1 308 ? -18.768 -0.379 199.910 1.00 57.03 308 GLN A N 1
ATOM 2457 C CA . GLN A 1 308 ? -18.326 -1.771 199.921 1.00 57.03 308 GLN A CA 1
ATOM 2458 C C . GLN A 1 308 ? -17.037 -1.955 200.748 1.00 57.03 308 GLN A C 1
ATOM 2460 O O . GLN A 1 308 ? -16.985 -2.851 201.582 1.00 57.03 308 GLN A O 1
ATOM 2465 N N . ASP A 1 309 ? -16.071 -1.033 200.646 1.00 54.94 309 ASP A N 1
ATOM 2466 C CA . ASP A 1 309 ? -14.825 -1.078 201.440 1.00 54.94 309 ASP A CA 1
ATOM 2467 C C . ASP A 1 309 ? -15.067 -0.957 202.953 1.00 54.94 309 ASP A C 1
ATOM 2469 O O . ASP A 1 309 ? -14.342 -1.547 203.756 1.00 54.94 309 ASP A O 1
ATOM 2473 N N . ALA A 1 310 ? -16.113 -0.225 203.351 1.00 56.84 310 ALA A N 1
ATOM 2474 C CA . ALA A 1 310 ? -16.528 -0.093 204.748 1.00 56.84 310 ALA A CA 1
ATOM 2475 C C . ALA A 1 310 ? -17.117 -1.391 205.333 1.00 56.84 310 ALA A C 1
ATOM 2477 O O . ALA A 1 310 ? -17.141 -1.560 206.551 1.00 56.84 310 ALA A O 1
ATOM 2478 N N . ILE A 1 311 ? -17.609 -2.295 204.483 1.00 60.34 311 ILE A N 1
ATOM 2479 C CA . ILE A 1 311 ? -18.171 -3.580 204.911 1.00 60.34 311 ILE A CA 1
ATOM 2480 C C . ILE A 1 311 ? -17.049 -4.608 205.075 1.00 60.34 311 ILE A C 1
ATOM 2482 O O . ILE A 1 311 ? -17.050 -5.359 206.051 1.00 60.34 311 ILE A O 1
ATOM 2486 N N . ASP A 1 312 ? -16.060 -4.596 204.184 1.00 61.19 312 ASP A N 1
ATOM 2487 C CA . ASP A 1 312 ? -14.997 -5.602 204.193 1.00 61.19 312 ASP A CA 1
ATOM 2488 C C . ASP A 1 312 ? -13.986 -5.362 205.333 1.00 61.19 312 ASP A C 1
ATOM 2490 O O . ASP A 1 312 ? -13.636 -6.297 206.051 1.00 61.19 312 ASP A O 1
ATOM 2494 N N . THR A 1 313 ? -13.626 -4.107 205.637 1.00 63.53 313 THR A N 1
ATOM 2495 C CA . THR A 1 313 ? -12.695 -3.815 206.754 1.00 63.53 313 THR A CA 1
ATOM 2496 C C . THR A 1 313 ? -13.286 -4.044 208.147 1.00 63.53 313 THR A C 1
ATOM 2498 O O . THR A 1 313 ? -12.560 -4.414 209.071 1.00 63.53 313 THR A O 1
ATOM 2501 N N . TYR A 1 314 ? -14.596 -3.857 208.324 1.00 64.88 314 TYR A N 1
ATOM 2502 C CA . TYR A 1 314 ? -15.262 -4.148 209.598 1.00 64.88 314 TYR A CA 1
ATOM 2503 C C . TYR A 1 314 ? -15.254 -5.652 209.913 1.00 64.88 314 TYR A C 1
ATOM 2505 O O . TYR A 1 314 ? -15.085 -6.046 211.068 1.00 64.88 314 TYR A O 1
ATOM 2513 N N . ASN A 1 315 ? -15.391 -6.492 208.885 1.00 65.31 315 ASN A N 1
ATOM 2514 C CA . ASN A 1 315 ? -15.405 -7.942 209.048 1.00 65.31 315 ASN A CA 1
ATOM 2515 C C . ASN A 1 315 ? -14.019 -8.511 209.383 1.00 65.31 315 ASN A C 1
ATOM 2517 O O . ASN A 1 315 ? -13.937 -9.455 210.169 1.00 65.31 315 ASN A O 1
ATOM 2521 N N . ASP A 1 316 ? -12.941 -7.911 208.875 1.00 63.31 316 ASP A N 1
ATOM 2522 C CA . ASP A 1 316 ? -11.583 -8.417 209.105 1.00 63.31 316 ASP A CA 1
ATOM 2523 C C . ASP A 1 316 ? -11.071 -8.182 210.538 1.00 63.31 316 ASP A C 1
ATOM 2525 O O . ASP A 1 316 ? -10.448 -9.065 211.129 1.00 63.31 316 ASP A O 1
ATOM 2529 N N . ALA A 1 317 ? -11.378 -7.051 211.178 1.00 54.12 317 ALA A N 1
ATOM 2530 C CA . ALA A 1 317 ? -10.804 -6.767 212.502 1.00 54.12 317 ALA A CA 1
ATOM 2531 C C . ALA A 1 317 ? -11.551 -7.445 213.669 1.00 54.12 317 ALA A C 1
ATOM 2533 O O . ALA A 1 317 ? -10.949 -7.783 214.692 1.00 54.12 317 ALA A O 1
ATOM 2534 N N . VAL A 1 318 ? -12.849 -7.731 213.518 1.00 64.00 318 VAL A N 1
ATOM 2535 C CA . VAL A 1 318 ? -13.602 -8.548 214.493 1.00 64.00 318 VAL A CA 1
ATOM 2536 C C . VAL A 1 318 ? -12.994 -9.955 214.620 1.00 64.00 318 VAL A C 1
ATOM 2538 O O . VAL A 1 318 ? -13.040 -10.563 215.693 1.00 64.00 318 VAL A O 1
ATOM 2541 N N . VAL A 1 319 ? -12.364 -10.462 213.556 1.00 67.06 319 VAL A N 1
ATOM 2542 C CA . VAL A 1 319 ? -11.651 -11.746 213.567 1.00 67.06 319 VAL A CA 1
ATOM 2543 C C . VAL A 1 319 ? -10.323 -11.652 214.328 1.00 67.06 319 VAL A C 1
ATOM 2545 O O . VAL A 1 319 ? -9.994 -12.577 215.074 1.00 67.06 319 VAL A O 1
ATOM 2548 N N . GLU A 1 320 ? -9.586 -10.542 214.222 1.00 60.50 320 GLU A N 1
ATOM 2549 C CA . GLU A 1 320 ? -8.347 -10.347 214.994 1.00 60.50 320 GLU A CA 1
ATOM 2550 C C . GLU A 1 320 ? -8.603 -10.194 216.499 1.00 60.50 320 GLU A C 1
ATOM 2552 O O . GLU A 1 320 ? -7.873 -10.779 217.301 1.00 60.50 320 GLU A O 1
ATOM 2557 N N . SER A 1 321 ? -9.688 -9.516 216.894 1.00 56.59 321 SER A N 1
ATOM 2558 C CA . SER A 1 321 ? -10.102 -9.412 218.303 1.00 56.59 321 SER A CA 1
ATOM 2559 C C . SER A 1 321 ? -10.340 -10.780 218.948 1.00 56.59 321 SER A C 1
ATOM 2561 O O . SER A 1 321 ? -10.007 -10.965 220.113 1.00 56.59 321 SER A O 1
ATOM 2563 N N . ARG A 1 322 ? -10.872 -11.759 218.206 1.00 61.97 322 ARG A N 1
ATOM 2564 C CA . ARG A 1 322 ? -11.100 -13.112 218.739 1.00 61.97 322 ARG A CA 1
ATOM 2565 C C . ARG A 1 322 ? -9.822 -13.934 218.876 1.00 61.97 322 ARG A C 1
ATOM 2567 O O . ARG A 1 322 ? -9.735 -14.754 219.779 1.00 61.97 322 ARG A O 1
ATOM 2574 N N . ARG A 1 323 ? -8.828 -13.715 218.011 1.00 59.03 323 ARG A N 1
ATOM 2575 C CA . ARG A 1 323 ? -7.551 -14.446 218.076 1.00 59.03 323 ARG A CA 1
ATOM 2576 C C . ARG A 1 323 ? -6.630 -13.949 219.187 1.00 59.03 323 ARG A C 1
ATOM 2578 O O . ARG A 1 323 ? -5.810 -14.722 219.670 1.00 59.03 323 ARG A O 1
ATOM 2585 N N . ALA A 1 324 ? -6.753 -12.687 219.596 1.00 56.94 324 ALA A N 1
ATOM 2586 C CA . ALA A 1 324 ? -5.948 -12.149 220.690 1.00 56.94 324 ALA A CA 1
ATOM 2587 C C . ALA A 1 324 ? -6.408 -12.661 222.070 1.00 56.94 324 ALA A C 1
ATOM 2589 O O . ALA A 1 324 ? -5.561 -12.956 222.915 1.00 56.94 324 ALA A O 1
ATOM 2590 N N . ASP A 1 325 ? -7.718 -12.829 222.278 1.00 56.31 325 ASP A N 1
ATOM 2591 C CA . ASP A 1 325 ? -8.284 -13.271 223.562 1.00 56.31 325 ASP A CA 1
ATOM 2592 C C . ASP A 1 325 ? -8.011 -14.755 223.874 1.00 56.31 325 ASP A C 1
ATOM 2594 O O . ASP A 1 325 ? -7.957 -15.145 225.039 1.00 56.31 325 ASP A O 1
ATOM 2598 N N . GLU A 1 326 ? -7.749 -15.586 222.861 1.00 57.44 326 GLU A N 1
ATOM 2599 C CA . GLU A 1 326 ? -7.388 -17.000 223.053 1.00 57.44 326 GLU A CA 1
ATOM 2600 C C . GLU A 1 326 ? -5.914 -17.207 223.460 1.00 57.44 326 GLU A C 1
ATOM 2602 O O . GLU A 1 326 ? -5.545 -18.295 223.898 1.00 57.44 326 GLU A O 1
ATOM 2607 N N . ALA A 1 327 ? -5.061 -16.179 223.363 1.00 49.62 327 ALA A N 1
ATOM 2608 C CA . ALA A 1 327 ? -3.609 -16.329 223.505 1.00 49.62 327 ALA A CA 1
ATOM 2609 C C . ALA A 1 327 ? -3.027 -15.984 224.892 1.00 49.62 327 ALA A C 1
ATOM 2611 O O . ALA A 1 327 ? -1.805 -16.016 225.038 1.00 49.62 327 ALA A O 1
ATOM 2612 N N . LYS A 1 328 ? -3.836 -15.634 225.906 1.00 41.59 328 LYS A N 1
ATOM 2613 C CA . LYS A 1 328 ? -3.322 -15.373 227.275 1.00 41.59 328 LYS A CA 1
ATOM 2614 C C . LYS A 1 328 ? -4.102 -16.042 228.416 1.00 41.59 328 LYS A C 1
ATOM 2616 O O . LYS A 1 328 ? -4.204 -15.489 229.513 1.00 41.59 328 LYS A O 1
ATOM 2621 N N . LEU A 1 329 ? -4.579 -17.258 228.146 1.00 39.78 329 LEU A N 1
ATOM 2622 C CA . LEU A 1 329 ? -4.452 -18.383 229.089 1.00 39.78 329 LEU A CA 1
ATOM 2623 C C . LEU A 1 329 ? -2.970 -18.758 229.264 1.00 39.78 329 LEU A C 1
ATOM 2625 O O . LEU A 1 329 ? -2.624 -19.268 230.349 1.00 39.78 329 LEU A O 1
#

Organism: NCBI:txid265537